Protein AF-A0A8T5GWP5-F1 (afdb_monomer_lite)

Radius of gyration: 22.3 Å; chains: 1; bounding box: 71×40×59 Å

Foldseek 3Di:
DLVVVVVVVVVVLCVVLVVPDPVVSLVSLLVCLVVLLVSLLVQLVVCLQLVNLPSNLVSLVSSLVSCVSNVVLVSNLVSLQSNLLSCVLVLVLVSSLVSLVVSLVSCVVVVHDRLLSLQSNLQSCVSVVVNVSSLVSLLVSLVVCVVALPVQLVSLQLNLLSCLQSLLLLVSLLSLLSSLLSCLVVVPVVSNVVSLLSNLLSLLSDAPVSVVPDPCVNVSNCSSDDHDPVSVVVSVVSVVVSVVQSVVLLAADPDWFPDWDWPCVVPNPPFWWFFRAWDADPQRKIWTWTQGSNNGIETETGNDDDDSGTGGWTKDLAGWIKGWDADDPVCCNGRSHRIYIYTPDPVRMDTHHPCVSVPPPD

Sequence (362 aa):
MTMLAFSESLEAVGLGLAPLGEKDAELANTAIAGYTQRTETALGLMAKMAGDKGAARLHLSRALQAATLIDDEHAEMQGMHQLGLLATSSDDWARAARLFETADRQALSVGAERLRYLVMSGITRHLNHDFAEAKEHILAAHEYVARDKGLACLSLKAIGTALLSIDQPGLALEILDEAMECAHESENEGETEALAELLLMAHAAMTKIDALHHEGLRDLLDGLNNIESDAEQAFSEEIEAIGERANLHNAPLEDTWNDWQPSERLIPDGEALRVVRSEVDEHGHTLIVVHHVEMGALGLWLPEGRLPVSPGHVLSLGNTRVKVAKPTVELQDAHSIRGLVAVEDSSALDFIVATEDMTGED

pLDDT: mean 89.35, std 10.53, range [28.53, 98.75]

Structure (mmCIF, N/CA/C/O backbone):
data_AF-A0A8T5GWP5-F1
#
_entry.id   AF-A0A8T5GWP5-F1
#
loop_
_atom_site.group_PDB
_atom_site.id
_atom_site.type_symbol
_atom_site.label_atom_id
_atom_site.label_alt_id
_atom_site.label_comp_id
_atom_site.label_asym_id
_atom_site.label_entity_id
_atom_site.label_seq_id
_atom_site.pdbx_PDB_ins_code
_atom_site.Cartn_x
_atom_site.Cartn_y
_atom_site.Cartn_z
_atom_site.occupancy
_atom_site.B_iso_or_equiv
_atom_site.auth_seq_id
_atom_site.auth_comp_id
_atom_site.auth_asym_id
_atom_site.auth_atom_id
_atom_site.pdbx_PDB_model_num
ATOM 1 N N . MET A 1 1 ? -22.034 -9.373 -10.204 1.00 50.72 1 MET A N 1
ATOM 2 C CA . MET A 1 1 ? -23.279 -10.041 -9.749 1.00 50.72 1 MET A CA 1
ATOM 3 C C . MET A 1 1 ? -23.490 -9.887 -8.237 1.00 50.72 1 MET A C 1
ATOM 5 O O . MET A 1 1 ? -24.621 -9.699 -7.821 1.00 50.72 1 MET A O 1
ATOM 9 N N . THR A 1 2 ? -22.427 -9.878 -7.425 1.00 65.56 2 THR A N 1
ATOM 10 C CA . THR A 1 2 ? -22.471 -9.738 -5.953 1.00 65.56 2 THR A CA 1
ATOM 11 C C . THR A 1 2 ? -22.935 -8.365 -5.439 1.00 65.56 2 THR A C 1
ATOM 13 O O . THR A 1 2 ? -23.774 -8.324 -4.546 1.00 65.56 2 THR A O 1
ATOM 16 N N . MET A 1 3 ? -22.479 -7.245 -6.024 1.00 74.19 3 MET A N 1
ATOM 17 C CA . MET A 1 3 ? -22.896 -5.892 -5.588 1.00 74.19 3 MET A CA 1
ATOM 18 C C . MET A 1 3 ? -24.402 -5.626 -5.726 1.00 74.19 3 MET A C 1
ATOM 20 O O . MET A 1 3 ? -25.012 -5.060 -4.822 1.00 74.19 3 MET A O 1
ATOM 24 N N . LEU A 1 4 ? -25.006 -6.041 -6.846 1.00 82.94 4 LEU A N 1
ATOM 25 C CA . LEU A 1 4 ? -26.429 -5.810 -7.114 1.00 82.94 4 LEU A CA 1
ATOM 26 C C . LEU A 1 4 ? -27.303 -6.556 -6.096 1.00 82.94 4 LEU A C 1
ATOM 28 O O . LEU A 1 4 ? -28.168 -5.952 -5.475 1.00 82.94 4 LEU A O 1
ATOM 32 N N . ALA A 1 5 ? -27.007 -7.838 -5.865 1.00 86.31 5 ALA A N 1
ATOM 33 C CA . ALA A 1 5 ? -27.750 -8.668 -4.921 1.00 86.31 5 ALA A CA 1
ATOM 34 C C . ALA A 1 5 ? -27.668 -8.132 -3.481 1.00 86.31 5 ALA A C 1
ATOM 36 O O . ALA A 1 5 ? -28.654 -8.170 -2.744 1.00 86.31 5 ALA A O 1
ATOM 37 N N . PHE A 1 6 ? -26.507 -7.608 -3.075 1.00 88.75 6 PHE A N 1
ATOM 38 C CA . PHE A 1 6 ? -26.356 -6.988 -1.760 1.00 88.75 6 PHE A CA 1
ATOM 39 C C . PHE A 1 6 ? -27.167 -5.692 -1.646 1.00 88.75 6 PHE A C 1
ATOM 41 O O . PHE A 1 6 ? -27.894 -5.513 -0.670 1.00 88.75 6 PHE A O 1
ATOM 48 N N . SER A 1 7 ? -27.122 -4.831 -2.668 1.00 88.44 7 SER A N 1
ATOM 49 C CA . SER A 1 7 ? -27.929 -3.606 -2.706 1.00 88.44 7 SER A CA 1
ATOM 50 C C . SER A 1 7 ? -29.432 -3.901 -2.661 1.00 88.44 7 SER A C 1
ATOM 52 O O . SER A 1 7 ? -30.146 -3.270 -1.888 1.00 88.44 7 SER A O 1
ATOM 54 N N . GLU A 1 8 ? -29.911 -4.875 -3.439 1.00 92.56 8 GLU A N 1
ATOM 55 C CA . GLU A 1 8 ? -31.313 -5.321 -3.428 1.00 92.56 8 GLU A CA 1
ATOM 56 C C . GLU A 1 8 ? -31.715 -5.895 -2.061 1.00 92.56 8 GLU A C 1
ATOM 58 O O . GLU A 1 8 ? -32.830 -5.674 -1.588 1.00 92.56 8 GLU A O 1
ATOM 63 N N . SER A 1 9 ? -30.797 -6.595 -1.388 1.00 91.38 9 SER A N 1
ATOM 64 C CA . SER A 1 9 ? -31.031 -7.124 -0.041 1.00 91.38 9 SER A CA 1
ATOM 65 C C . SER A 1 9 ? -31.172 -6.001 0.988 1.00 91.38 9 SER A C 1
ATOM 67 O O . SER A 1 9 ? -32.109 -6.021 1.784 1.00 91.38 9 SER A O 1
ATOM 69 N N . LEU A 1 10 ? -30.284 -5.000 0.958 1.00 91.12 10 LEU A N 1
ATOM 70 C CA . LEU A 1 10 ? -30.377 -3.827 1.833 1.00 91.12 10 LEU A CA 1
ATOM 71 C C . LEU A 1 10 ? -31.641 -3.003 1.553 1.00 91.12 10 LEU A C 1
ATOM 73 O O . LEU A 1 10 ? -32.281 -2.532 2.491 1.00 91.12 10 LEU A O 1
ATOM 77 N N . GLU A 1 11 ? -32.037 -2.867 0.286 1.00 94.12 11 GLU A N 1
ATOM 78 C CA . GLU A 1 11 ? -33.292 -2.216 -0.100 1.00 94.12 11 GLU A CA 1
ATOM 79 C C . GLU A 1 11 ? -34.504 -2.965 0.470 1.00 94.12 11 GLU A C 1
ATOM 81 O O . GLU A 1 11 ? -35.369 -2.355 1.101 1.00 94.12 11 GLU A O 1
ATOM 86 N N . ALA A 1 12 ? -34.550 -4.290 0.317 1.00 93.75 1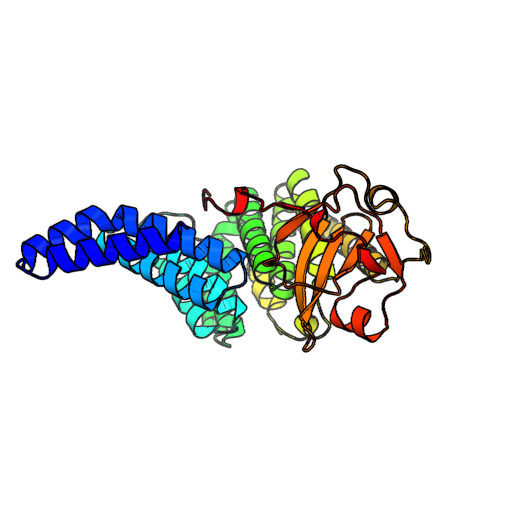2 ALA A N 1
ATOM 87 C CA . ALA A 1 12 ? -35.628 -5.120 0.845 1.00 93.75 12 ALA A CA 1
ATOM 88 C C . ALA A 1 12 ? -35.716 -5.056 2.377 1.00 93.75 12 ALA A C 1
ATOM 90 O O . ALA A 1 12 ? -36.815 -4.948 2.928 1.00 93.75 12 ALA A O 1
ATOM 91 N N . VAL A 1 13 ? -34.568 -5.070 3.065 1.00 91.50 13 VAL A N 1
ATOM 92 C CA . VAL A 1 13 ? -34.498 -4.830 4.512 1.00 91.50 13 VAL A CA 1
ATOM 93 C C . VAL A 1 13 ? -35.069 -3.452 4.836 1.00 91.50 13 VAL A C 1
ATOM 95 O O . VAL A 1 13 ? -35.984 -3.359 5.648 1.00 91.50 13 VAL A O 1
ATOM 98 N N . GLY A 1 14 ? -34.605 -2.393 4.171 1.00 92.31 14 GLY A N 1
ATOM 99 C CA . GLY A 1 14 ? -35.083 -1.029 4.398 1.00 92.31 14 GLY A CA 1
ATOM 100 C C . GLY A 1 14 ? -36.598 -0.890 4.222 1.00 92.31 14 GLY A C 1
ATOM 101 O O . GLY A 1 14 ? -37.266 -0.317 5.081 1.00 92.31 14 GLY A O 1
ATOM 102 N N . LEU A 1 15 ? -37.163 -1.480 3.164 1.00 95.62 15 LEU A N 1
ATOM 103 C CA . LEU A 1 15 ? -38.610 -1.520 2.924 1.00 95.62 15 LEU A CA 1
ATOM 104 C C . LEU A 1 15 ? -39.367 -2.273 4.027 1.00 95.62 15 LEU A C 1
ATOM 106 O O . LEU A 1 15 ? -40.456 -1.852 4.421 1.00 95.62 15 LEU A O 1
ATOM 110 N N . GLY A 1 16 ? -38.798 -3.369 4.534 1.00 94.25 16 GLY A N 1
ATOM 111 C CA . GLY A 1 16 ? -39.373 -4.155 5.625 1.00 94.25 16 GLY A CA 1
ATOM 112 C C . GLY A 1 16 ? -39.299 -3.465 6.990 1.00 94.25 16 GLY A C 1
ATOM 113 O O . GLY A 1 16 ? -40.210 -3.633 7.800 1.00 94.25 16 GLY A O 1
ATOM 114 N N . LEU A 1 17 ? -38.249 -2.674 7.237 1.00 93.69 17 LEU A N 1
ATOM 115 C CA . LEU A 1 17 ? -38.039 -1.948 8.494 1.00 93.69 17 LEU A CA 1
ATOM 116 C C . LEU A 1 17 ? -38.755 -0.594 8.538 1.00 93.69 17 LEU A C 1
ATOM 118 O O . LEU A 1 17 ? -39.155 -0.167 9.616 1.00 93.69 17 LEU A O 1
ATOM 122 N N . ALA A 1 18 ? -38.968 0.064 7.394 1.00 95.38 18 ALA A N 1
ATOM 123 C CA . ALA A 1 18 ? -39.619 1.374 7.304 1.00 95.38 18 ALA A CA 1
ATOM 124 C C . ALA A 1 18 ? -40.960 1.520 8.067 1.00 95.38 18 ALA A C 1
ATOM 126 O O . ALA A 1 18 ? -41.193 2.597 8.619 1.00 95.38 18 ALA A O 1
ATOM 127 N N . PRO A 1 19 ? -41.860 0.512 8.122 1.00 96.12 19 PRO A N 1
ATOM 128 C CA . PRO A 1 19 ? -43.101 0.614 8.894 1.00 96.12 19 PRO A CA 1
ATOM 129 C C . PRO A 1 19 ? -42.952 0.273 10.387 1.00 96.12 19 PRO A C 1
ATOM 131 O O . PRO A 1 19 ? -43.929 0.408 11.127 1.00 96.12 19 PRO A O 1
ATOM 134 N N . LEU A 1 20 ? -41.791 -0.217 10.834 1.00 93.44 20 LEU A N 1
ATOM 135 C CA . LEU A 1 20 ? -41.561 -0.615 12.223 1.00 93.44 20 LEU A CA 1
ATOM 136 C C . LEU A 1 20 ? -41.270 0.597 13.122 1.00 93.44 20 LEU A C 1
ATOM 138 O O . LEU A 1 20 ? -40.912 1.679 12.659 1.00 93.44 20 LEU A O 1
ATOM 142 N N . GLY A 1 21 ? -41.425 0.411 14.434 1.00 95.50 21 GLY A N 1
ATOM 143 C CA . GLY A 1 21 ? -40.986 1.399 15.419 1.00 95.50 21 GLY A CA 1
ATOM 144 C C . GLY A 1 21 ? -39.463 1.404 15.584 1.00 95.50 21 GLY A C 1
ATOM 145 O O . GLY A 1 21 ? -38.804 0.406 15.299 1.00 95.50 21 GLY A O 1
ATOM 146 N N . GLU A 1 22 ? -38.920 2.507 16.108 1.00 93.62 22 GLU A N 1
ATOM 147 C CA . GLU A 1 22 ? -37.477 2.728 16.329 1.00 93.62 22 GLU A CA 1
ATOM 148 C C . GLU A 1 22 ? -36.774 1.520 16.958 1.00 93.62 22 GLU A C 1
ATOM 150 O O . GLU A 1 22 ? -35.818 1.006 16.392 1.00 93.62 22 GLU A O 1
ATOM 155 N N . LYS A 1 23 ? -37.314 1.002 18.066 1.00 95.44 23 LYS A N 1
ATOM 156 C CA . LYS A 1 23 ? -36.736 -0.134 18.794 1.00 95.44 23 LYS A CA 1
ATOM 157 C C . LYS A 1 23 ? -36.606 -1.404 17.944 1.00 95.44 23 LYS A C 1
ATOM 159 O O . LYS A 1 23 ? -35.607 -2.112 18.043 1.00 95.44 23 LYS A O 1
ATOM 164 N N . ASP A 1 24 ? -37.624 -1.720 17.147 1.00 93.38 24 ASP A N 1
ATOM 165 C CA . ASP A 1 24 ? -37.627 -2.938 16.329 1.00 93.38 24 ASP A CA 1
ATOM 166 C C . ASP A 1 24 ? -36.698 -2.774 15.115 1.00 93.38 24 ASP A C 1
ATOM 168 O O . ASP A 1 24 ? -35.999 -3.715 14.737 1.00 93.38 24 ASP A O 1
ATOM 172 N N . ALA A 1 25 ? -36.643 -1.567 14.540 1.00 91.50 25 ALA A N 1
ATOM 173 C CA . ALA A 1 25 ? -35.721 -1.228 13.461 1.00 91.50 25 ALA A CA 1
ATOM 174 C C . ALA A 1 25 ? -34.256 -1.228 13.928 1.00 91.50 25 ALA A C 1
ATOM 176 O O . ALA A 1 25 ? -33.390 -1.732 13.216 1.00 91.50 25 ALA A O 1
ATOM 177 N N . GLU A 1 26 ? -33.972 -0.705 15.122 1.00 90.38 26 GLU A N 1
ATOM 178 C CA . GLU A 1 26 ? -32.645 -0.733 15.742 1.00 90.38 26 GLU A CA 1
ATOM 179 C C . GLU A 1 26 ? -32.185 -2.176 15.964 1.00 90.38 26 GLU A C 1
ATOM 181 O O . GLU A 1 26 ? -31.138 -2.564 15.454 1.00 90.38 26 GLU A O 1
ATOM 186 N N . LEU A 1 27 ? -33.014 -3.008 16.610 1.00 90.62 27 LEU A N 1
ATOM 187 C CA . LEU A 1 27 ? -32.695 -4.417 16.850 1.00 90.62 27 LEU A CA 1
ATOM 188 C C . LEU A 1 27 ? -32.394 -5.170 15.546 1.00 90.62 27 LEU A C 1
ATOM 190 O O . LEU A 1 27 ? -31.449 -5.958 15.486 1.00 90.62 27 LEU A O 1
ATOM 194 N N . ALA A 1 28 ? -33.188 -4.932 14.501 1.00 90.31 28 ALA A N 1
ATOM 195 C CA . ALA A 1 28 ? -32.972 -5.552 13.202 1.00 90.31 28 ALA A CA 1
ATOM 196 C C . ALA A 1 28 ? -31.672 -5.073 12.538 1.00 90.31 28 ALA A C 1
ATOM 198 O O . ALA A 1 28 ? -30.915 -5.904 12.037 1.00 90.31 28 ALA A O 1
ATOM 199 N N . ASN A 1 29 ? -31.387 -3.766 12.567 1.00 89.75 29 ASN A N 1
ATOM 200 C CA . ASN A 1 29 ? -30.149 -3.205 12.023 1.00 89.75 29 ASN A CA 1
ATOM 201 C C . ASN A 1 29 ? -28.913 -3.739 12.758 1.00 89.75 29 ASN A C 1
ATOM 203 O O . ASN A 1 29 ? -27.965 -4.167 12.104 1.00 89.75 29 ASN A O 1
ATOM 207 N N . THR A 1 30 ? -28.936 -3.812 14.090 1.00 89.38 30 THR A N 1
ATOM 208 C CA . THR A 1 30 ? -27.847 -4.418 14.873 1.00 89.38 30 THR A CA 1
ATOM 209 C C . THR A 1 30 ? -27.665 -5.897 14.523 1.00 89.38 30 THR A C 1
ATOM 211 O O . THR A 1 30 ? -26.539 -6.355 14.342 1.00 89.38 30 THR A O 1
ATOM 214 N N . ALA A 1 31 ? -28.757 -6.651 14.344 1.00 91.12 31 ALA A N 1
ATOM 215 C CA . ALA A 1 31 ? -28.687 -8.073 13.998 1.00 91.12 31 ALA A CA 1
ATOM 216 C C . ALA A 1 31 ? -28.038 -8.343 12.625 1.00 91.12 31 ALA A C 1
ATOM 218 O O . ALA A 1 31 ? -27.412 -9.389 12.439 1.00 91.12 31 ALA A O 1
ATOM 219 N N . ILE A 1 32 ? -28.168 -7.421 11.664 1.00 92.50 32 ILE A N 1
ATOM 220 C CA . ILE A 1 32 ? -27.575 -7.556 10.321 1.00 92.50 32 ILE A CA 1
ATOM 221 C C . ILE A 1 32 ? -26.242 -6.816 10.157 1.00 92.50 32 ILE A C 1
ATOM 223 O O . ILE A 1 32 ? -25.546 -7.037 9.161 1.00 92.50 32 ILE A O 1
ATOM 227 N N . ALA A 1 33 ? -25.875 -5.942 11.096 1.00 93.38 33 ALA A N 1
ATOM 228 C CA . ALA A 1 33 ? -24.722 -5.058 10.967 1.00 93.38 33 ALA A CA 1
ATOM 229 C C . ALA A 1 33 ? -23.406 -5.828 10.798 1.00 93.38 33 ALA A C 1
ATOM 231 O O . ALA A 1 33 ? -22.629 -5.471 9.924 1.00 93.38 33 ALA A O 1
ATOM 232 N N . GLY A 1 34 ? -23.197 -6.956 11.487 1.00 93.12 34 GLY A N 1
ATOM 233 C CA . GLY A 1 34 ? -21.993 -7.779 11.282 1.00 93.12 34 GLY A CA 1
ATOM 234 C C . GLY A 1 34 ? -21.875 -8.391 9.876 1.00 93.12 34 GLY A C 1
ATOM 235 O O . GLY A 1 34 ? -20.782 -8.504 9.327 1.00 93.12 34 GLY A O 1
ATOM 236 N N . TYR A 1 35 ? -22.993 -8.758 9.240 1.00 92.75 35 TYR A N 1
ATOM 237 C CA . TYR A 1 35 ? -22.974 -9.225 7.845 1.00 92.75 35 TYR A CA 1
ATOM 238 C C . TYR A 1 35 ? -22.752 -8.073 6.869 1.00 92.75 35 TYR A C 1
ATOM 240 O O . TYR A 1 35 ? -22.021 -8.223 5.888 1.00 92.75 35 TYR A O 1
ATOM 248 N N . THR A 1 36 ? -23.372 -6.929 7.159 1.00 93.31 36 THR A N 1
ATOM 249 C CA . THR A 1 36 ? -23.208 -5.691 6.394 1.00 93.31 36 THR A CA 1
ATOM 250 C C . THR A 1 36 ? -21.752 -5.246 6.436 1.00 93.31 36 THR A C 1
ATOM 252 O O . THR A 1 36 ? -21.168 -5.041 5.381 1.00 93.31 36 THR A O 1
ATOM 255 N N . GLN A 1 37 ? -21.140 -5.212 7.622 1.00 95.25 37 GLN A N 1
ATOM 256 C CA . GLN A 1 37 ? -19.739 -4.867 7.844 1.00 95.25 37 GLN A CA 1
ATOM 257 C C . GLN A 1 37 ? -18.817 -5.732 6.984 1.00 95.25 37 GLN A C 1
ATOM 259 O O . GLN A 1 37 ? -18.094 -5.191 6.156 1.00 95.25 37 GLN A O 1
ATOM 264 N N . ARG A 1 38 ? -18.885 -7.065 7.095 1.00 93.94 38 ARG A N 1
ATOM 265 C CA . ARG A 1 38 ? -18.008 -7.959 6.317 1.00 93.94 38 ARG A CA 1
ATOM 266 C C . ARG A 1 38 ? -18.208 -7.820 4.811 1.00 93.94 38 ARG A C 1
ATOM 268 O O . ARG A 1 38 ? -17.242 -7.856 4.053 1.00 93.94 38 ARG A O 1
ATOM 275 N N . THR A 1 39 ? -19.458 -7.662 4.377 1.00 93.88 39 THR A N 1
ATOM 276 C CA . THR A 1 39 ? -19.776 -7.532 2.950 1.00 93.88 39 THR A CA 1
ATOM 277 C C . THR A 1 39 ? -19.276 -6.202 2.395 1.00 93.88 39 THR A C 1
ATOM 279 O O . THR A 1 39 ? -18.630 -6.184 1.353 1.00 93.88 39 THR A O 1
ATOM 282 N N . GLU A 1 40 ? -19.512 -5.102 3.108 1.00 95.38 40 GLU A N 1
ATOM 283 C CA . GLU A 1 40 ? -19.015 -3.771 2.753 1.00 95.38 40 GLU A CA 1
ATOM 284 C C . GLU A 1 40 ? -17.476 -3.725 2.782 1.00 95.38 40 GLU A C 1
ATOM 286 O O . GLU A 1 40 ? -16.874 -3.178 1.863 1.00 95.38 40 GLU A O 1
ATOM 291 N N . THR A 1 41 ? -16.811 -4.380 3.743 1.00 94.50 41 THR A N 1
ATOM 292 C CA . THR A 1 41 ? -15.342 -4.517 3.752 1.00 94.50 41 THR A CA 1
ATOM 293 C C . THR A 1 41 ? -14.849 -5.226 2.493 1.00 94.50 41 THR A C 1
ATOM 295 O O . THR A 1 41 ? -13.994 -4.695 1.788 1.00 94.50 41 THR A O 1
ATOM 298 N N . ALA A 1 42 ? -15.422 -6.385 2.153 1.00 92.38 42 ALA A N 1
ATOM 299 C CA . ALA A 1 42 ? -15.025 -7.137 0.965 1.00 92.38 42 ALA A CA 1
ATOM 300 C C . ALA A 1 42 ? -15.247 -6.335 -0.329 1.00 92.38 42 ALA A C 1
ATOM 302 O O . ALA A 1 42 ? -14.373 -6.298 -1.194 1.00 92.38 42 ALA A O 1
ATOM 303 N N . LEU A 1 43 ? -16.394 -5.658 -0.460 1.00 92.75 43 LEU A N 1
ATOM 304 C CA . LEU A 1 43 ? -16.678 -4.770 -1.593 1.00 92.75 43 LEU A CA 1
ATOM 305 C C . LEU A 1 43 ? -15.682 -3.608 -1.668 1.00 92.75 43 LEU A C 1
ATOM 307 O O . LEU A 1 43 ? -15.222 -3.267 -2.755 1.00 92.75 43 LEU A O 1
ATOM 311 N N . GLY A 1 44 ? -15.322 -3.031 -0.522 1.00 92.94 44 GLY A N 1
ATOM 312 C CA . GLY A 1 44 ? -14.345 -1.956 -0.422 1.00 92.94 44 GLY A CA 1
ATOM 313 C C . GLY A 1 44 ? -12.942 -2.376 -0.849 1.00 92.94 44 GLY A C 1
ATOM 314 O O . GLY A 1 44 ? -12.314 -1.668 -1.635 1.00 92.94 44 GLY A O 1
ATOM 315 N N . LEU A 1 45 ? -12.478 -3.543 -0.397 1.00 90.06 45 LEU A N 1
ATOM 316 C CA . LEU A 1 45 ? -11.187 -4.106 -0.797 1.00 90.06 45 LEU A CA 1
ATOM 317 C C . LEU A 1 45 ? -11.168 -4.450 -2.291 1.00 90.06 45 LEU A C 1
ATOM 319 O O . LEU A 1 45 ? -10.256 -4.032 -2.997 1.00 90.06 45 LEU A O 1
ATOM 323 N N . MET A 1 46 ? -12.217 -5.095 -2.814 1.00 87.44 46 MET A N 1
ATOM 324 C CA . MET A 1 46 ? -12.327 -5.372 -4.254 1.00 87.44 46 MET A CA 1
ATOM 325 C C . MET A 1 46 ? -12.333 -4.090 -5.094 1.00 87.44 46 MET A C 1
ATOM 327 O O . MET A 1 46 ? -11.696 -4.035 -6.142 1.00 87.44 46 MET A O 1
ATOM 331 N N . ALA A 1 47 ? -13.026 -3.043 -4.641 1.00 88.62 47 ALA A N 1
ATOM 332 C CA . ALA A 1 47 ? -13.014 -1.750 -5.317 1.00 88.62 47 ALA A CA 1
ATOM 333 C C . ALA A 1 47 ? -11.625 -1.094 -5.276 1.00 88.62 47 ALA A C 1
ATOM 335 O O . ALA A 1 47 ? -11.183 -0.561 -6.293 1.00 88.62 47 ALA A O 1
ATOM 336 N N . LYS A 1 48 ? -10.912 -1.184 -4.142 1.00 87.19 48 LYS A N 1
ATOM 337 C CA . LYS A 1 48 ? -9.522 -0.716 -4.004 1.00 87.19 48 LYS A CA 1
ATOM 338 C C . LYS A 1 48 ? -8.619 -1.432 -5.012 1.00 87.19 48 LYS A C 1
ATOM 340 O O . LYS A 1 48 ? -7.890 -0.771 -5.739 1.00 87.19 48 LYS A O 1
ATOM 345 N N . MET A 1 49 ? -8.741 -2.754 -5.122 1.00 81.69 49 MET A N 1
ATOM 346 C CA . MET A 1 49 ? -7.978 -3.583 -6.065 1.00 81.69 49 MET A CA 1
ATOM 347 C C . MET A 1 49 ? -8.335 -3.335 -7.533 1.00 81.69 49 MET A C 1
ATOM 349 O O . MET A 1 49 ? -7.494 -3.505 -8.409 1.00 81.69 49 MET A O 1
ATOM 353 N N . ALA A 1 50 ? -9.560 -2.906 -7.822 1.00 82.25 50 ALA A N 1
ATOM 354 C CA . ALA A 1 50 ? -9.963 -2.486 -9.161 1.00 82.25 50 ALA A CA 1
ATOM 355 C C . ALA A 1 50 ? -9.529 -1.043 -9.497 1.00 82.25 50 ALA A C 1
ATOM 357 O O . ALA A 1 50 ? -9.852 -0.540 -10.575 1.00 82.25 50 ALA A O 1
ATOM 358 N N . GLY A 1 51 ? -8.854 -0.353 -8.570 1.00 79.94 51 GLY A N 1
ATOM 359 C CA . GLY A 1 51 ? -8.443 1.042 -8.711 1.00 79.94 51 GLY A CA 1
ATOM 360 C C . GLY A 1 51 ? -9.587 2.051 -8.545 1.00 79.94 51 GLY A C 1
ATOM 361 O O . GLY A 1 51 ? -9.395 3.248 -8.767 1.00 79.94 51 GLY A O 1
ATOM 362 N N . ASP A 1 52 ? -10.786 1.617 -8.138 1.00 87.31 52 ASP A N 1
ATOM 363 C CA . ASP A 1 52 ? -11.923 2.504 -7.875 1.00 87.31 52 ASP A CA 1
ATOM 364 C C . ASP A 1 52 ? -11.858 3.048 -6.442 1.00 87.31 52 ASP A C 1
ATOM 366 O O . ASP A 1 52 ? -12.569 2.613 -5.531 1.00 87.31 52 ASP A O 1
ATOM 370 N N . LYS A 1 53 ? -10.993 4.051 -6.245 1.00 88.00 53 LYS A N 1
ATOM 371 C CA . LYS A 1 53 ? -10.812 4.745 -4.956 1.00 88.00 53 LYS A CA 1
ATOM 372 C C . LYS A 1 53 ? -12.132 5.312 -4.406 1.00 88.00 53 LYS A C 1
ATOM 374 O O . LYS A 1 53 ? -12.322 5.387 -3.189 1.00 88.00 53 LYS A O 1
ATOM 379 N N . GLY A 1 54 ? -13.052 5.723 -5.285 1.00 91.31 54 GLY A N 1
ATOM 380 C CA . GLY A 1 54 ? -14.344 6.298 -4.910 1.00 91.31 54 GLY A CA 1
ATOM 381 C C . GLY A 1 54 ? -15.280 5.261 -4.298 1.00 91.31 54 GLY A C 1
ATOM 382 O O . GLY A 1 54 ? -15.792 5.474 -3.193 1.00 91.31 54 GLY A O 1
ATOM 383 N N . ALA A 1 55 ? -15.460 4.133 -4.987 1.00 92.69 55 ALA A N 1
ATOM 384 C CA . ALA A 1 55 ? -16.239 3.006 -4.487 1.00 92.69 55 ALA A CA 1
ATOM 385 C C . ALA A 1 55 ? -15.582 2.369 -3.254 1.00 92.69 55 ALA A C 1
ATOM 387 O O . ALA A 1 55 ? -16.277 2.102 -2.274 1.00 92.69 55 ALA A O 1
ATOM 388 N N . ALA A 1 56 ? -14.252 2.224 -3.241 1.00 93.25 56 ALA A N 1
ATOM 389 C CA . ALA A 1 56 ? -13.511 1.699 -2.095 1.00 93.25 56 ALA A CA 1
ATOM 390 C C . ALA A 1 56 ? -13.793 2.510 -0.827 1.00 93.25 56 ALA A C 1
ATOM 392 O O . ALA A 1 56 ? -14.209 1.968 0.196 1.00 93.25 56 ALA A O 1
ATOM 393 N N . ARG A 1 57 ? -13.667 3.840 -0.919 1.00 95.75 57 ARG A N 1
ATOM 394 C CA . ARG A 1 57 ? -13.966 4.749 0.190 1.00 95.75 57 ARG A CA 1
ATOM 395 C C . ARG A 1 57 ? -15.423 4.653 0.641 1.00 95.75 57 ARG A C 1
ATOM 397 O O . ARG A 1 57 ? -15.675 4.703 1.844 1.00 95.75 57 ARG A O 1
ATOM 404 N N . LEU A 1 58 ? -16.374 4.569 -0.292 1.00 96.06 58 LEU A N 1
ATOM 405 C CA . LEU A 1 58 ? -17.800 4.458 0.027 1.00 96.06 58 LEU A CA 1
ATOM 406 C C . LEU A 1 58 ? -18.080 3.196 0.850 1.00 96.06 58 LEU A C 1
ATOM 408 O O . LEU A 1 58 ? -18.657 3.293 1.933 1.00 96.06 58 LEU A O 1
ATOM 412 N N . HIS A 1 59 ? -17.651 2.044 0.341 1.00 96.56 59 HIS A N 1
ATOM 413 C CA . HIS A 1 59 ? -17.880 0.748 0.965 1.00 96.56 59 HIS A CA 1
ATOM 414 C C . HIS A 1 59 ? -17.161 0.638 2.319 1.00 96.56 59 HIS A C 1
ATOM 416 O O . HIS A 1 59 ? -17.794 0.330 3.324 1.00 96.56 59 HIS A O 1
ATOM 422 N N . LEU A 1 60 ? -15.886 1.033 2.409 1.00 97.12 60 LEU A N 1
ATOM 423 C CA . LEU A 1 60 ? -15.145 1.007 3.679 1.00 97.12 60 LEU A CA 1
ATOM 424 C C . LEU A 1 60 ? -15.723 1.965 4.736 1.00 97.12 60 LEU A C 1
ATOM 426 O O . LEU A 1 60 ? -15.713 1.644 5.920 1.00 97.12 60 LEU A O 1
ATOM 430 N N . SER A 1 61 ? -16.286 3.112 4.335 1.00 97.94 61 SER A N 1
ATOM 431 C CA . SER A 1 61 ? -16.966 4.017 5.280 1.00 97.94 61 SER A CA 1
ATOM 432 C C . SER A 1 61 ? -18.241 3.390 5.853 1.00 97.94 61 SER A C 1
ATOM 434 O O . SER A 1 61 ? -18.536 3.560 7.034 1.00 97.94 61 SER A O 1
ATOM 436 N N . ARG A 1 62 ? -18.994 2.645 5.032 1.00 96.19 62 ARG A N 1
ATOM 437 C CA . ARG A 1 62 ? -20.176 1.897 5.487 1.00 96.19 62 ARG A CA 1
ATOM 438 C C . ARG A 1 62 ? -19.793 0.710 6.361 1.00 96.19 62 ARG A C 1
ATOM 440 O O . ARG A 1 62 ? -20.476 0.449 7.344 1.00 96.19 62 ARG A O 1
ATOM 447 N N . ALA A 1 63 ? -18.694 0.032 6.036 1.00 97.12 63 ALA A N 1
ATOM 448 C CA . ALA A 1 63 ? -18.150 -1.037 6.861 1.00 97.12 63 ALA A CA 1
ATOM 449 C C . ALA A 1 63 ? -17.754 -0.526 8.253 1.00 97.12 63 ALA A C 1
ATOM 451 O O . ALA A 1 63 ? -18.167 -1.118 9.245 1.00 97.12 63 ALA A O 1
ATOM 452 N N . LEU A 1 64 ? -17.039 0.605 8.326 1.00 97.50 64 LEU A N 1
ATOM 453 C CA . LEU A 1 64 ? -16.685 1.255 9.590 1.00 97.50 64 LEU A CA 1
ATOM 454 C C . LEU A 1 64 ? -17.936 1.634 10.392 1.00 97.50 64 LEU A C 1
ATOM 456 O O . LEU A 1 64 ? -18.036 1.295 11.563 1.00 97.50 64 LEU A O 1
ATOM 460 N N . GLN A 1 65 ? -18.933 2.255 9.752 1.00 96.19 65 GLN A N 1
ATOM 461 C CA . GLN A 1 65 ? -20.200 2.577 10.416 1.00 96.19 65 GLN A CA 1
ATOM 462 C C . GLN A 1 65 ? -20.892 1.324 10.976 1.00 96.19 65 GLN A C 1
ATOM 464 O O . GLN A 1 65 ? -21.418 1.352 12.087 1.00 96.19 65 GLN A O 1
ATOM 469 N N . ALA A 1 66 ? -20.921 0.233 10.208 1.00 95.44 66 ALA A N 1
ATOM 470 C CA . ALA A 1 66 ? -21.535 -1.016 10.634 1.00 95.44 66 ALA A CA 1
ATOM 471 C C . ALA A 1 66 ? -20.765 -1.679 11.787 1.00 95.44 66 ALA A C 1
ATOM 473 O O . ALA A 1 66 ? -21.411 -2.219 12.679 1.00 95.44 66 ALA A O 1
ATOM 474 N N . ALA A 1 67 ? -19.429 -1.594 11.800 1.00 96.19 67 ALA A N 1
ATOM 475 C CA . ALA A 1 67 ? -18.591 -2.043 12.913 1.00 96.19 67 ALA A CA 1
ATOM 476 C C . ALA A 1 67 ? -18.916 -1.275 14.207 1.00 96.19 67 ALA A C 1
ATOM 478 O O . ALA A 1 67 ? -19.143 -1.899 15.240 1.00 96.19 67 ALA A O 1
ATOM 479 N N . THR A 1 68 ? -19.088 0.049 14.125 1.00 94.19 68 THR A N 1
ATOM 480 C CA . THR A 1 68 ? -19.482 0.885 15.273 1.00 94.19 68 THR A CA 1
ATOM 481 C C . THR A 1 68 ? -20.859 0.554 15.828 1.00 94.19 68 THR A C 1
ATOM 483 O O . THR A 1 68 ? -21.081 0.636 17.032 1.00 94.19 68 THR A O 1
ATOM 486 N N . LEU A 1 69 ? -21.803 0.138 14.981 1.00 92.88 69 LEU A N 1
ATOM 487 C CA . LEU A 1 69 ? -23.130 -0.282 15.448 1.00 92.88 69 LEU A CA 1
ATOM 488 C C . LEU A 1 69 ? -23.101 -1.570 16.283 1.00 92.88 69 LEU A C 1
ATOM 490 O O . LEU A 1 69 ? -24.052 -1.821 17.025 1.00 92.88 69 LEU A O 1
ATOM 494 N N . ILE A 1 70 ? -22.062 -2.392 16.135 1.00 93.94 70 ILE A N 1
ATOM 495 C CA . ILE A 1 70 ? -21.902 -3.660 16.860 1.00 93.94 70 ILE A CA 1
ATOM 496 C C . ILE A 1 70 ? -20.732 -3.648 17.844 1.00 93.94 70 ILE A C 1
ATOM 498 O O . ILE A 1 70 ? -20.457 -4.696 18.423 1.00 93.94 70 ILE A O 1
ATOM 502 N N . ASP A 1 71 ? -20.089 -2.492 18.039 1.00 93.38 71 ASP A N 1
ATOM 503 C CA . ASP A 1 71 ? -18.949 -2.316 18.948 1.00 93.38 71 ASP A CA 1
ATOM 504 C C . ASP A 1 71 ? -17.786 -3.282 18.632 1.00 93.38 71 ASP A C 1
ATOM 506 O O . ASP A 1 71 ? -17.150 -3.847 19.519 1.00 93.38 71 ASP A O 1
ATOM 510 N N . ASP A 1 72 ? -17.539 -3.538 17.339 1.00 94.94 72 ASP A N 1
ATOM 511 C CA . ASP A 1 72 ? -16.435 -4.395 16.889 1.00 94.94 72 ASP A CA 1
ATOM 512 C C . ASP A 1 72 ? -15.161 -3.565 16.705 1.00 94.94 72 ASP A C 1
ATOM 514 O O . ASP A 1 72 ? -14.825 -3.122 15.605 1.00 94.94 72 ASP A O 1
ATOM 518 N N . GLU A 1 73 ? -14.448 -3.361 17.811 1.00 95.56 73 GLU A N 1
ATOM 519 C CA . GLU A 1 73 ? -13.268 -2.496 17.880 1.00 95.56 73 GLU A CA 1
ATOM 520 C C . GLU A 1 73 ? -12.149 -2.906 16.903 1.00 95.56 73 GLU A C 1
ATOM 522 O O . GLU A 1 73 ? -11.440 -2.058 16.358 1.00 95.56 73 GLU A O 1
ATOM 527 N N . HIS A 1 74 ? -12.000 -4.206 16.623 1.00 93.31 74 HIS A N 1
ATOM 528 C CA . HIS A 1 74 ? -10.991 -4.692 15.676 1.00 93.31 74 HIS A CA 1
ATOM 529 C C . HIS A 1 74 ? -11.387 -4.345 14.238 1.00 93.31 74 HIS A C 1
ATOM 531 O O . HIS A 1 74 ? -10.565 -3.838 13.468 1.00 93.31 74 HIS A O 1
ATOM 537 N N . ALA A 1 75 ? -12.658 -4.556 13.883 1.00 94.38 75 ALA A N 1
ATOM 538 C CA . ALA A 1 75 ? -13.185 -4.158 12.584 1.00 94.38 75 ALA A CA 1
ATOM 539 C C . ALA A 1 75 ? -13.151 -2.634 12.379 1.00 94.38 75 ALA A C 1
ATOM 541 O O . ALA A 1 75 ? -12.912 -2.175 11.259 1.00 94.38 75 ALA A O 1
ATOM 542 N N . GLU A 1 76 ? -13.351 -1.845 13.437 1.00 97.31 76 GLU A N 1
ATOM 543 C CA . GLU A 1 76 ? -13.221 -0.387 13.392 1.00 97.31 76 GLU A CA 1
ATOM 544 C C . GLU A 1 76 ? -11.787 0.054 13.094 1.00 97.31 76 GLU A C 1
ATOM 546 O O . GLU A 1 76 ? -11.570 0.830 12.158 1.00 97.31 76 GLU A O 1
ATOM 551 N N . MET A 1 77 ? -10.798 -0.475 13.824 1.00 96.75 77 MET A N 1
ATOM 552 C CA . MET A 1 77 ? -9.379 -0.182 13.585 1.00 96.75 77 MET A CA 1
ATOM 553 C C . MET A 1 77 ? -8.950 -0.548 12.162 1.00 96.75 77 MET A C 1
ATOM 555 O O . MET A 1 77 ? -8.317 0.262 11.481 1.00 96.75 77 MET A O 1
ATOM 559 N N . GLN A 1 78 ? -9.359 -1.719 11.667 1.00 93.94 78 GLN A N 1
ATOM 560 C CA . GLN A 1 78 ? -9.083 -2.138 10.290 1.00 93.94 78 GLN A CA 1
ATOM 561 C C . GLN A 1 78 ? -9.779 -1.235 9.258 1.00 93.94 78 GLN A C 1
ATOM 563 O O . GLN A 1 78 ? -9.171 -0.835 8.261 1.00 93.94 78 GLN A O 1
ATOM 568 N N . GLY A 1 79 ? -11.032 -0.842 9.505 1.00 95.75 79 GLY A N 1
ATOM 569 C CA . GLY A 1 79 ? -11.755 0.108 8.658 1.00 95.75 79 GLY A CA 1
ATOM 570 C C . GLY A 1 79 ? -11.065 1.474 8.594 1.00 95.75 79 GLY A C 1
ATOM 571 O O . GLY A 1 79 ? -10.879 2.030 7.508 1.00 95.75 79 GLY A O 1
ATOM 572 N N . MET A 1 80 ? -10.628 1.996 9.744 1.00 98.19 80 MET A N 1
ATOM 573 C CA . MET A 1 80 ? -9.863 3.241 9.834 1.00 98.19 80 MET A CA 1
ATOM 574 C C . MET A 1 80 ? -8.515 3.136 9.123 1.00 98.19 80 MET A C 1
ATOM 576 O O . MET A 1 80 ? -8.157 4.050 8.384 1.00 98.19 80 MET A O 1
ATOM 580 N N . HIS A 1 81 ? -7.809 2.013 9.265 1.00 96.38 81 HIS A N 1
ATOM 581 C CA . HIS A 1 81 ? -6.551 1.761 8.571 1.00 96.38 81 HIS A CA 1
ATOM 582 C C . HIS A 1 81 ? -6.704 1.817 7.046 1.00 96.38 81 HIS A C 1
ATOM 584 O O . HIS A 1 81 ? -5.992 2.568 6.378 1.00 96.38 81 HIS A O 1
ATOM 590 N N . GLN A 1 82 ? -7.664 1.075 6.484 1.00 95.69 82 GLN A N 1
ATOM 591 C CA . GLN A 1 82 ? -7.871 1.035 5.032 1.00 95.69 82 GLN A CA 1
ATOM 592 C C . GLN A 1 82 ? -8.328 2.391 4.479 1.00 95.69 82 GLN A C 1
ATOM 594 O O . GLN A 1 82 ? -7.881 2.820 3.413 1.00 95.69 82 GLN A O 1
ATOM 599 N N . LEU A 1 83 ? -9.188 3.108 5.211 1.00 97.94 83 LEU A N 1
ATOM 600 C CA . LEU A 1 83 ? -9.561 4.479 4.859 1.00 97.94 83 LEU A CA 1
ATOM 601 C C . LEU A 1 83 ? -8.371 5.444 4.959 1.00 97.94 83 LEU A C 1
ATOM 603 O O . LEU A 1 83 ? -8.295 6.379 4.160 1.00 97.94 83 LEU A O 1
ATOM 607 N N . GLY A 1 84 ? -7.467 5.224 5.916 1.00 98.00 84 GLY A N 1
ATOM 608 C CA . GLY A 1 84 ? -6.232 5.982 6.096 1.00 98.00 84 GLY A CA 1
ATOM 609 C C . GLY A 1 84 ? -5.317 5.827 4.889 1.00 98.00 84 GLY A C 1
ATOM 610 O O . GLY A 1 84 ? -4.956 6.826 4.281 1.00 98.00 84 GLY A O 1
ATOM 611 N N . LEU A 1 85 ? -5.064 4.588 4.453 1.00 95.62 85 LEU A N 1
ATOM 612 C CA . LEU A 1 85 ? -4.298 4.298 3.235 1.00 95.62 85 LEU A CA 1
ATOM 613 C C . LEU A 1 85 ? -4.916 4.943 1.985 1.00 95.62 85 LEU A C 1
ATOM 615 O O . LEU A 1 85 ? -4.208 5.511 1.158 1.00 95.62 85 LEU A O 1
ATOM 619 N N . LEU A 1 86 ? -6.246 4.913 1.840 1.00 94.88 86 LEU A N 1
ATOM 620 C CA . LEU A 1 86 ? -6.914 5.589 0.721 1.00 94.88 86 LEU A CA 1
ATOM 621 C C . LEU A 1 86 ? -6.724 7.111 0.757 1.00 94.88 86 LEU A C 1
ATOM 623 O O . LEU A 1 86 ? -6.546 7.722 -0.300 1.00 94.88 86 LEU A O 1
ATOM 627 N N . ALA A 1 87 ? -6.770 7.715 1.947 1.00 96.44 87 ALA A N 1
ATOM 628 C CA . ALA A 1 87 ? -6.511 9.138 2.132 1.00 96.44 87 ALA A CA 1
ATOM 629 C C . ALA A 1 87 ? -5.046 9.487 1.823 1.00 96.44 87 ALA A C 1
ATOM 631 O O . ALA A 1 87 ? -4.821 10.441 1.084 1.00 96.44 87 ALA A O 1
ATOM 632 N N . THR A 1 88 ? -4.088 8.666 2.273 1.00 94.81 88 THR A N 1
ATOM 633 C CA . THR A 1 88 ? -2.663 8.759 1.909 1.00 94.81 88 THR A CA 1
ATOM 634 C C . THR A 1 88 ? -2.485 8.716 0.389 1.00 94.81 88 THR A C 1
ATOM 636 O O . THR A 1 88 ? -1.874 9.605 -0.176 1.00 94.81 88 THR A O 1
ATOM 639 N N . SER A 1 89 ? -3.125 7.772 -0.309 1.00 90.56 89 SER A N 1
ATOM 640 C CA . SER A 1 89 ? -3.044 7.653 -1.780 1.00 90.56 89 SER A CA 1
ATOM 641 C C . SER A 1 89 ? -3.671 8.813 -2.572 1.00 90.56 89 SER A C 1
ATOM 643 O O . SER A 1 89 ? -3.686 8.789 -3.805 1.00 90.56 89 SER A O 1
ATOM 645 N N . SER A 1 90 ? -4.339 9.738 -1.880 1.00 91.50 90 SER A N 1
ATOM 646 C CA . SER A 1 90 ? -5.011 10.907 -2.459 1.00 91.50 90 SER A CA 1
ATOM 647 C C . SER A 1 90 ? -4.458 12.214 -1.880 1.00 91.50 90 SER A C 1
ATOM 649 O O . SER A 1 90 ? -5.127 13.241 -1.997 1.00 91.50 90 SER A O 1
ATOM 651 N N . ASP A 1 91 ? -3.310 12.153 -1.200 1.00 92.69 91 ASP A N 1
ATOM 652 C CA . ASP A 1 91 ? -2.633 13.264 -0.528 1.00 92.69 91 ASP A CA 1
ATOM 653 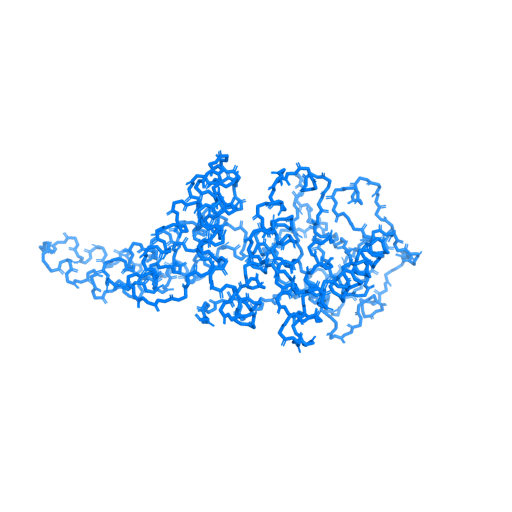C C . ASP A 1 91 ? -3.506 14.022 0.498 1.00 92.69 91 ASP A C 1
ATOM 655 O O . ASP A 1 91 ? -3.260 15.181 0.833 1.00 92.69 91 ASP A O 1
ATOM 659 N N . ASP A 1 92 ? -4.549 13.378 1.039 1.00 96.06 92 ASP A N 1
ATOM 660 C CA . ASP A 1 92 ? -5.408 13.932 2.097 1.00 96.06 92 ASP A CA 1
ATOM 661 C C . ASP A 1 92 ? -4.785 13.640 3.472 1.00 96.06 92 ASP A C 1
ATOM 663 O O . ASP A 1 92 ? -5.342 12.913 4.304 1.00 96.06 92 ASP A O 1
ATOM 667 N N . TRP A 1 93 ? -3.584 14.188 3.691 1.00 96.38 93 TRP A N 1
ATOM 668 C CA . TRP A 1 93 ? -2.735 13.924 4.859 1.00 96.38 93 TRP A CA 1
ATOM 669 C C . TRP A 1 93 ? -3.447 14.217 6.177 1.00 96.38 93 TRP A C 1
ATOM 671 O O . TRP A 1 93 ? -3.438 13.397 7.093 1.00 96.38 93 TRP A O 1
ATOM 681 N N . ALA A 1 94 ? -4.163 15.343 6.247 1.00 98.12 94 ALA A N 1
ATOM 682 C CA . ALA A 1 94 ? -4.932 15.726 7.426 1.00 98.12 94 ALA A CA 1
ATOM 683 C C . ALA A 1 94 ? -6.003 14.686 7.786 1.00 98.12 94 ALA A C 1
ATOM 685 O O . ALA A 1 94 ? -6.280 14.451 8.965 1.00 98.12 94 ALA A O 1
ATOM 686 N N . ARG A 1 95 ? -6.666 14.084 6.790 1.00 98.12 95 ARG A N 1
ATOM 687 C CA . ARG A 1 95 ? -7.638 13.016 7.035 1.00 98.12 95 ARG A CA 1
ATOM 688 C C . ARG A 1 95 ? -6.955 11.706 7.395 1.00 98.12 95 ARG A C 1
ATOM 690 O O . ARG A 1 95 ? -7.439 11.045 8.313 1.00 98.12 95 ARG A O 1
ATOM 697 N N . ALA A 1 96 ? -5.889 11.342 6.688 1.00 98.38 96 ALA A N 1
ATOM 698 C CA . ALA A 1 96 ? -5.132 10.125 6.950 1.00 98.38 96 ALA A CA 1
ATOM 699 C C . ALA A 1 96 ? -4.624 10.108 8.401 1.00 98.38 96 ALA A C 1
ATOM 701 O O . ALA A 1 96 ? -4.924 9.166 9.133 1.00 98.38 96 ALA A O 1
ATOM 702 N N . ALA A 1 97 ? -4.021 11.210 8.858 1.00 98.50 97 ALA A N 1
ATOM 703 C CA . ALA A 1 97 ? -3.560 11.381 10.234 1.00 98.50 97 ALA A CA 1
ATOM 704 C C . ALA A 1 97 ? -4.679 11.145 11.257 1.00 98.50 97 ALA A C 1
ATOM 706 O O . ALA A 1 97 ? -4.526 10.339 12.168 1.00 98.50 97 ALA A O 1
ATOM 707 N N . ARG A 1 98 ? -5.858 11.760 11.077 1.00 98.62 98 ARG A N 1
ATOM 708 C CA . ARG A 1 98 ? -6.990 11.552 12.004 1.00 98.62 98 ARG A CA 1
ATOM 709 C C . ARG A 1 98 ? -7.461 10.099 12.067 1.00 98.62 98 ARG A C 1
ATOM 711 O O . ARG A 1 98 ? -7.910 9.661 13.127 1.00 98.62 98 ARG A O 1
ATOM 718 N N . LEU A 1 99 ? -7.429 9.383 10.944 1.00 98.75 99 LEU A N 1
ATOM 719 C CA . LEU A 1 99 ? -7.837 7.980 10.881 1.00 98.75 99 LEU A CA 1
ATOM 720 C C . LEU A 1 99 ? -6.834 7.091 11.618 1.00 98.75 99 LEU A C 1
ATOM 722 O O . LEU A 1 99 ? -7.247 6.311 12.474 1.00 98.75 99 LEU A O 1
ATOM 726 N N . PHE A 1 100 ? -5.536 7.264 11.357 1.00 98.69 100 PHE A N 1
ATOM 727 C CA . PHE A 1 100 ? -4.492 6.499 12.038 1.00 98.69 100 PHE A CA 1
ATOM 728 C C . PHE A 1 100 ? -4.417 6.813 13.536 1.00 98.69 100 PHE A C 1
ATOM 730 O O . PHE A 1 100 ? -4.369 5.886 14.333 1.00 98.69 100 PHE A O 1
ATOM 737 N N . GLU A 1 101 ? -4.548 8.074 13.949 1.00 98.69 101 GLU A N 1
ATOM 738 C CA . GLU A 1 101 ? -4.557 8.453 15.372 1.00 98.69 101 GLU A CA 1
ATOM 739 C C . GLU A 1 101 ? -5.781 7.924 16.126 1.00 98.69 101 GLU A C 1
ATOM 741 O O . GLU A 1 101 ? -5.747 7.683 17.333 1.00 98.69 101 GLU A O 1
A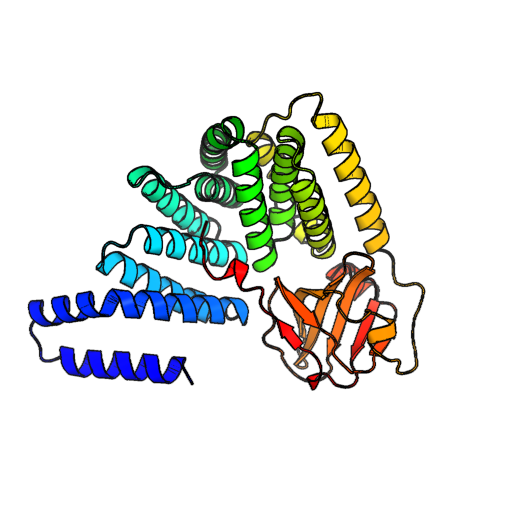TOM 746 N N . THR A 1 102 ? -6.916 7.786 15.440 1.00 98.44 102 THR A N 1
ATOM 747 C CA . THR A 1 102 ? -8.114 7.217 16.065 1.00 98.44 102 THR A CA 1
ATOM 748 C C . THR A 1 102 ? -7.977 5.705 16.204 1.00 98.44 102 THR A C 1
ATOM 750 O O . THR A 1 102 ? -8.283 5.189 17.276 1.00 98.44 102 THR A O 1
ATOM 753 N N . ALA A 1 103 ? -7.421 5.025 15.196 1.00 98.12 103 ALA A N 1
ATOM 754 C CA . ALA A 1 103 ? -7.062 3.615 15.301 1.00 98.12 103 ALA A CA 1
ATOM 755 C C . ALA A 1 103 ? -6.009 3.367 16.395 1.00 98.12 103 ALA A C 1
ATOM 757 O O . ALA A 1 103 ? -6.183 2.454 17.191 1.00 98.12 103 ALA A O 1
ATOM 758 N N . ASP A 1 104 ? -4.984 4.218 16.514 1.00 98.19 104 ASP A N 1
ATOM 759 C CA . ASP A 1 104 ? -3.971 4.129 17.575 1.00 98.19 104 ASP A CA 1
ATOM 760 C C . ASP A 1 104 ? -4.585 4.233 18.981 1.00 98.19 104 ASP A C 1
ATOM 762 O O . ASP A 1 104 ? -4.324 3.403 19.854 1.00 98.19 104 ASP A O 1
ATOM 766 N N . ARG A 1 105 ? -5.439 5.240 19.208 1.00 97.88 105 ARG A N 1
ATOM 767 C CA . ARG A 1 105 ? -6.103 5.427 20.509 1.00 97.88 105 ARG A CA 1
ATOM 768 C C . ARG A 1 105 ? -6.967 4.233 20.895 1.00 97.88 105 ARG A C 1
ATOM 770 O O . ARG A 1 105 ? -7.043 3.903 22.077 1.00 97.88 105 ARG A O 1
ATOM 777 N N . GLN A 1 106 ? -7.605 3.605 19.916 1.00 97.38 106 GLN A N 1
ATOM 778 C CA . GLN A 1 106 ? -8.413 2.416 20.136 1.00 97.38 106 GLN A CA 1
ATOM 779 C C . GLN A 1 106 ? -7.548 1.172 20.361 1.00 97.38 106 GLN A C 1
ATOM 781 O O . GLN A 1 106 ? -7.792 0.416 21.297 1.00 97.38 106 GLN A O 1
ATOM 786 N N . ALA A 1 107 ? -6.467 1.009 19.598 1.00 97.06 107 ALA A N 1
ATOM 787 C CA . ALA A 1 107 ? -5.488 -0.049 19.818 1.00 97.06 107 ALA A CA 1
ATOM 788 C C . ALA A 1 107 ? -4.914 0.017 21.241 1.00 97.06 107 ALA A C 1
ATOM 790 O O . ALA A 1 107 ? -4.808 -1.002 21.923 1.00 97.06 107 ALA A O 1
ATOM 791 N N . LEU A 1 108 ? -4.649 1.229 21.742 1.00 96.31 108 LEU A N 1
ATOM 792 C CA . LEU A 1 108 ? -4.257 1.455 23.130 1.00 96.31 108 LEU A CA 1
ATOM 793 C C . LEU A 1 108 ? -5.329 1.026 24.140 1.00 96.31 108 LEU A C 1
ATOM 795 O O . LEU A 1 108 ? -4.978 0.431 25.159 1.00 96.31 108 LEU A O 1
ATOM 799 N N . SER A 1 109 ? -6.611 1.324 23.902 1.00 95.69 109 SER A N 1
ATOM 800 C CA . SER A 1 109 ? -7.674 0.975 24.855 1.00 95.69 109 SER A CA 1
ATOM 801 C C . SER A 1 109 ? -7.922 -0.527 24.949 1.00 95.69 109 SER A C 1
ATOM 803 O O . SER A 1 109 ? -8.259 -1.009 26.031 1.00 95.69 109 SER A O 1
ATOM 805 N N . VAL A 1 110 ? -7.720 -1.260 23.851 1.00 95.25 110 VAL A N 1
ATOM 806 C CA . VAL A 1 110 ? -7.958 -2.712 23.784 1.00 95.25 110 VAL A CA 1
ATOM 807 C C . VAL A 1 110 ? -6.695 -3.552 23.993 1.00 95.25 110 VAL A C 1
ATOM 809 O O . VAL A 1 110 ? -6.783 -4.769 24.134 1.00 95.25 110 VAL A O 1
ATOM 812 N N . GLY A 1 111 ? -5.517 -2.920 24.040 1.00 93.62 111 GLY A N 1
ATOM 813 C CA . GLY A 1 111 ? -4.230 -3.605 24.179 1.00 93.62 111 GLY A CA 1
ATOM 814 C C . GLY A 1 111 ? -3.762 -4.324 22.909 1.00 93.62 111 GLY A C 1
ATOM 815 O O . GLY A 1 111 ? -3.053 -5.323 23.016 1.00 93.62 111 GLY A O 1
ATOM 816 N N . ALA A 1 112 ? -4.167 -3.841 21.732 1.00 93.19 112 ALA A N 1
ATOM 817 C CA . ALA A 1 112 ? -3.718 -4.349 20.436 1.00 93.19 112 ALA A CA 1
ATOM 818 C C . ALA A 1 112 ? -2.341 -3.782 20.033 1.00 93.19 112 ALA A C 1
ATOM 820 O O . ALA A 1 112 ? -1.789 -2.901 20.696 1.00 93.19 112 ALA A O 1
ATOM 821 N N . GLU A 1 113 ? -1.790 -4.301 18.933 1.00 92.25 113 GLU A N 1
ATOM 822 C CA . GLU A 1 113 ? -0.593 -3.770 18.267 1.00 92.25 113 GLU A CA 1
ATOM 823 C C . GLU A 1 113 ? -0.829 -2.301 17.845 1.00 92.25 113 GLU A C 1
ATOM 825 O O . GLU A 1 113 ? -1.901 -1.954 17.341 1.00 92.25 113 GLU A O 1
ATOM 830 N N . ARG A 1 114 ? 0.152 -1.424 18.096 1.00 95.81 114 ARG A N 1
ATOM 831 C CA . ARG A 1 114 ? 0.046 0.033 17.896 1.00 95.81 114 ARG A CA 1
ATOM 832 C C . ARG A 1 114 ? 1.064 0.605 16.921 1.00 95.81 114 ARG A C 1
ATOM 834 O O . ARG A 1 114 ? 0.815 1.683 16.379 1.00 95.81 114 ARG A O 1
ATOM 841 N N . LEU A 1 115 ? 2.198 -0.065 16.719 1.00 97.94 115 LEU A N 1
ATOM 842 C CA . LEU A 1 115 ? 3.343 0.417 15.953 1.00 97.94 115 LEU A CA 1
ATOM 843 C C . LEU A 1 115 ? 2.900 0.915 14.582 1.00 97.94 115 LEU A C 1
ATOM 845 O O . LEU A 1 115 ? 3.215 2.045 14.211 1.00 97.94 115 LEU A O 1
ATOM 849 N N . ARG A 1 116 ? 2.067 0.142 13.879 1.00 97.31 116 ARG A N 1
ATOM 850 C CA . ARG A 1 116 ? 1.574 0.541 12.555 1.00 97.31 116 ARG A CA 1
ATOM 851 C C . ARG A 1 116 ? 0.784 1.847 12.556 1.00 97.31 116 ARG A C 1
ATOM 853 O O . ARG A 1 116 ? 0.899 2.642 11.625 1.00 97.31 116 ARG A O 1
ATOM 860 N N . TYR A 1 117 ? -0.023 2.086 13.586 1.00 98.25 117 TYR A N 1
ATOM 861 C CA . TYR A 1 117 ? -0.850 3.286 13.676 1.00 98.25 117 TYR A CA 1
ATOM 862 C C . TYR A 1 117 ? -0.027 4.496 14.103 1.00 98.25 117 TYR A C 1
ATOM 864 O O . TYR A 1 117 ? -0.240 5.582 13.567 1.00 98.25 117 TYR A O 1
ATOM 872 N N . LEU A 1 118 ? 0.938 4.308 15.003 1.00 98.50 118 LEU A N 1
ATOM 873 C CA . LEU A 1 118 ? 1.869 5.353 15.425 1.00 98.50 118 LEU A CA 1
ATOM 874 C C . LEU A 1 118 ? 2.753 5.811 14.263 1.00 98.50 118 LEU A C 1
ATOM 876 O O . LEU A 1 118 ? 2.787 7.001 13.960 1.00 98.50 118 LEU A O 1
ATOM 880 N N . VAL A 1 119 ? 3.385 4.873 13.553 1.00 98.56 119 VAL A N 1
ATOM 881 C CA . VAL A 1 119 ? 4.234 5.161 12.385 1.00 98.56 119 VAL A CA 1
ATOM 882 C C . VAL A 1 119 ? 3.439 5.910 11.316 1.00 98.56 119 VAL A C 1
ATOM 884 O O . VAL A 1 119 ? 3.827 7.002 10.903 1.00 98.56 119 VAL A O 1
ATOM 887 N N . MET A 1 120 ? 2.268 5.396 10.927 1.00 98.38 120 MET A N 1
ATOM 888 C CA . MET A 1 120 ? 1.433 6.054 9.918 1.00 98.38 120 MET A CA 1
ATOM 889 C C . MET A 1 120 ? 0.890 7.416 10.379 1.00 98.38 120 MET A C 1
ATOM 891 O O . MET A 1 120 ? 0.754 8.325 9.556 1.00 98.38 120 MET A O 1
ATOM 895 N N . SER A 1 121 ? 0.614 7.599 11.676 1.00 98.56 121 SER A N 1
ATOM 896 C CA . SER A 1 121 ? 0.256 8.910 12.240 1.00 98.56 121 SER A CA 1
ATOM 897 C C . SER A 1 121 ? 1.428 9.888 12.145 1.00 98.56 121 SER A C 1
ATOM 899 O O . SER A 1 121 ? 1.234 11.014 11.694 1.00 98.56 121 SER A O 1
ATOM 901 N N . GLY A 1 122 ? 2.645 9.451 12.484 1.00 98.06 122 GLY A N 1
ATOM 902 C CA . GLY A 1 122 ? 3.871 10.241 12.365 1.00 98.06 122 GLY A CA 1
ATOM 903 C C . GLY A 1 122 ? 4.125 10.719 10.936 1.00 98.06 122 GLY A C 1
ATOM 904 O O . GLY A 1 122 ? 4.211 11.924 10.697 1.00 98.06 122 GLY A O 1
ATOM 905 N N . ILE A 1 123 ? 4.133 9.791 9.974 1.00 97.50 123 ILE A N 1
ATOM 906 C CA . ILE A 1 123 ? 4.325 10.093 8.546 1.00 97.50 123 ILE A CA 1
ATOM 907 C C . ILE A 1 123 ? 3.272 11.092 8.062 1.00 97.50 123 ILE A C 1
ATOM 909 O O . ILE A 1 123 ? 3.594 12.136 7.500 1.00 97.50 123 ILE A O 1
ATOM 913 N N . THR A 1 124 ? 1.990 10.805 8.287 1.00 97.62 124 THR A N 1
ATOM 914 C CA . THR A 1 124 ? 0.917 11.642 7.730 1.00 97.62 124 THR A CA 1
ATOM 915 C C . THR A 1 124 ? 0.804 13.002 8.416 1.00 97.62 124 THR A C 1
ATOM 917 O O . THR A 1 124 ? 0.410 13.968 7.766 1.00 97.62 124 THR A O 1
ATOM 920 N N . ARG A 1 125 ? 1.219 13.131 9.683 1.00 97.81 125 ARG A N 1
ATOM 921 C CA . ARG A 1 125 ? 1.391 14.434 10.344 1.00 97.81 125 ARG A CA 1
ATOM 922 C C . ARG A 1 125 ? 2.543 15.229 9.754 1.00 97.81 125 ARG A C 1
ATOM 924 O O . ARG A 1 125 ? 2.364 16.412 9.476 1.00 97.81 125 ARG A O 1
ATOM 931 N N . HIS A 1 126 ? 3.678 14.588 9.487 1.00 96.69 126 HIS A N 1
ATOM 932 C CA . HIS A 1 126 ? 4.827 15.231 8.844 1.00 96.69 126 HIS A CA 1
ATOM 933 C C . HIS A 1 126 ? 4.476 15.776 7.463 1.00 96.69 126 HIS A C 1
ATOM 935 O O . HIS A 1 126 ? 4.741 16.939 7.164 1.00 96.69 126 HIS A O 1
ATOM 941 N N . LEU A 1 127 ? 3.796 14.964 6.652 1.00 94.81 127 LEU A N 1
ATOM 942 C CA . LEU A 1 127 ? 3.313 15.360 5.328 1.00 94.81 127 LEU A CA 1
ATOM 943 C C . LEU A 1 127 ? 2.245 16.462 5.393 1.00 94.81 127 LEU A C 1
ATOM 945 O O . LEU A 1 127 ? 2.114 17.255 4.465 1.00 94.81 127 LEU A O 1
ATOM 949 N N . ASN A 1 128 ? 1.517 16.556 6.508 1.00 95.81 128 ASN A N 1
ATOM 950 C CA . ASN A 1 128 ? 0.607 17.663 6.801 1.00 95.81 128 ASN A CA 1
ATOM 951 C C . ASN A 1 128 ? 1.307 18.888 7.433 1.00 95.81 128 ASN A C 1
ATOM 953 O O . ASN A 1 128 ? 0.636 19.856 7.785 1.00 95.81 128 ASN A O 1
ATOM 957 N N . HIS A 1 129 ? 2.638 18.864 7.568 1.00 95.44 129 HIS A N 1
ATOM 958 C CA . HIS A 1 129 ? 3.478 19.888 8.205 1.00 95.44 129 HIS A CA 1
ATOM 959 C C . HIS A 1 129 ? 3.252 20.091 9.717 1.00 95.44 129 HIS A C 1
ATOM 961 O O . HIS A 1 129 ? 3.668 21.105 10.284 1.00 95.44 129 HIS A O 1
ATOM 967 N N . ASP A 1 130 ? 2.657 19.106 10.391 1.00 96.94 130 ASP A N 1
ATOM 968 C CA . ASP A 1 130 ? 2.476 19.058 11.847 1.00 96.94 130 ASP A CA 1
ATOM 969 C C . ASP A 1 130 ? 3.694 18.368 12.503 1.00 96.94 130 ASP A C 1
ATOM 971 O O . ASP A 1 130 ? 3.603 17.278 13.069 1.00 96.94 130 ASP A O 1
ATOM 975 N N . PHE A 1 131 ? 4.881 18.969 12.362 1.00 96.19 131 PHE A N 1
ATOM 976 C CA . PHE A 1 131 ? 6.162 18.316 12.685 1.00 96.19 131 PHE A CA 1
ATOM 977 C C . PHE A 1 131 ? 6.345 17.944 14.165 1.00 96.19 131 PHE A C 1
ATOM 979 O O . PHE A 1 131 ? 7.054 16.988 14.479 1.00 96.19 131 PHE A O 1
ATOM 986 N N . ALA A 1 132 ? 5.748 18.704 15.086 1.00 97.25 132 ALA A N 1
ATOM 987 C CA . ALA A 1 132 ? 5.869 18.425 16.516 1.00 97.25 132 ALA A CA 1
ATOM 988 C C . ALA A 1 132 ? 5.093 17.154 16.882 1.00 97.25 132 ALA A C 1
ATOM 990 O O . ALA A 1 132 ? 5.658 16.237 17.473 1.00 97.25 132 ALA A O 1
ATOM 991 N N . GLU A 1 133 ? 3.835 17.075 16.453 1.00 97.69 133 GLU A N 1
ATOM 992 C CA . GLU A 1 133 ? 2.970 15.909 16.609 1.00 97.69 133 GLU A CA 1
ATOM 993 C C . GLU A 1 133 ? 3.540 14.689 15.877 1.00 97.69 133 GLU A C 1
ATOM 995 O O . GLU A 1 133 ? 3.532 13.585 16.417 1.00 97.69 133 GLU A O 1
ATOM 1000 N N . ALA A 1 134 ? 4.097 14.884 14.676 1.00 98.06 134 ALA A N 1
ATOM 1001 C CA . ALA A 1 134 ? 4.775 13.820 13.940 1.00 98.06 134 ALA A CA 1
ATOM 1002 C C . ALA A 1 134 ? 5.896 13.185 14.773 1.00 98.06 134 ALA A C 1
ATOM 1004 O O . ALA A 1 134 ? 5.948 11.966 14.935 1.00 98.06 134 ALA A O 1
ATOM 1005 N N . LYS A 1 135 ? 6.751 14.022 15.370 1.00 97.56 135 LYS A N 1
ATOM 1006 C CA . LYS A 1 135 ? 7.847 13.569 16.225 1.00 97.56 135 LYS A CA 1
ATOM 1007 C C . LYS A 1 135 ? 7.356 12.860 17.487 1.00 97.56 135 LYS A C 1
ATOM 1009 O O . LYS A 1 135 ? 7.977 11.887 17.903 1.00 97.56 135 LYS A O 1
ATOM 1014 N N . GLU A 1 136 ? 6.269 13.321 18.104 1.00 98.06 136 GLU A N 1
ATOM 1015 C CA . GLU A 1 136 ? 5.681 12.646 19.271 1.00 98.06 136 GLU A CA 1
ATOM 1016 C C . GLU A 1 136 ? 5.232 11.218 18.936 1.00 98.06 136 GLU A C 1
ATOM 1018 O O . GLU A 1 136 ? 5.527 10.292 19.694 1.00 98.06 136 GLU A O 1
ATOM 1023 N N . HIS A 1 137 ? 4.588 11.024 17.781 1.00 98.38 137 HIS A N 1
ATOM 1024 C CA . HIS A 1 137 ? 4.172 9.698 17.318 1.00 98.38 137 HIS A CA 1
ATOM 1025 C C . HIS A 1 137 ? 5.358 8.773 17.047 1.00 98.38 137 HIS A C 1
ATOM 1027 O O . HIS A 1 137 ? 5.339 7.620 17.475 1.00 98.38 137 HIS A O 1
ATOM 1033 N N . ILE A 1 138 ? 6.409 9.272 16.391 1.00 98.12 138 ILE A N 1
ATOM 1034 C CA . ILE A 1 138 ? 7.610 8.477 16.101 1.00 98.12 138 ILE A CA 1
ATOM 1035 C C . ILE A 1 138 ? 8.376 8.115 17.377 1.00 98.12 138 ILE A C 1
ATOM 1037 O O . ILE A 1 138 ? 8.786 6.970 17.539 1.00 98.12 138 ILE A O 1
ATOM 1041 N N . LEU A 1 139 ? 8.482 9.035 18.340 1.00 96.69 139 LEU A N 1
ATOM 1042 C CA . LEU A 1 139 ? 9.072 8.731 19.648 1.00 96.69 139 LEU A CA 1
ATOM 1043 C C . LEU A 1 139 ? 8.283 7.655 20.405 1.00 96.69 139 LEU A C 1
ATOM 1045 O O . LEU A 1 139 ? 8.879 6.825 21.086 1.00 96.69 139 LEU A O 1
ATOM 1049 N N . ALA A 1 140 ? 6.954 7.647 20.291 1.00 97.56 140 ALA A N 1
ATOM 1050 C CA . ALA A 1 140 ? 6.137 6.585 20.868 1.00 97.56 140 ALA A CA 1
ATOM 1051 C C . ALA A 1 140 ? 6.321 5.250 20.125 1.00 97.56 140 ALA A C 1
ATOM 1053 O O . ALA A 1 140 ? 6.372 4.203 20.767 1.00 97.56 140 ALA A O 1
ATOM 1054 N N . ALA A 1 141 ? 6.441 5.273 18.794 1.00 98.19 141 ALA A N 1
ATOM 1055 C CA . ALA A 1 141 ? 6.720 4.090 17.978 1.00 98.19 141 ALA A CA 1
ATOM 1056 C C . ALA A 1 141 ? 8.094 3.476 18.298 1.00 98.19 141 ALA A C 1
ATOM 1058 O O . ALA A 1 141 ? 8.201 2.253 18.395 1.00 98.19 141 ALA A O 1
ATOM 1059 N N . HIS A 1 142 ? 9.105 4.311 18.557 1.00 97.56 142 HIS A N 1
ATOM 1060 C CA . HIS A 1 142 ? 10.453 3.883 18.936 1.00 97.56 142 HIS A CA 1
ATOM 1061 C C . HIS A 1 142 ? 10.457 2.910 20.123 1.00 97.56 142 HIS A C 1
ATOM 1063 O O . HIS A 1 142 ? 11.197 1.930 20.121 1.00 97.56 142 HIS A O 1
ATOM 1069 N N . GLU A 1 143 ? 9.592 3.114 21.124 1.00 95.75 143 GLU A N 1
ATOM 1070 C CA . GLU A 1 143 ? 9.504 2.201 22.273 1.00 95.75 143 GLU A CA 1
ATOM 1071 C C . GLU A 1 143 ? 9.073 0.776 21.876 1.00 95.75 143 GLU A C 1
ATOM 1073 O O . GLU A 1 143 ? 9.476 -0.191 22.525 1.00 95.75 143 GLU A O 1
ATOM 1078 N N . TYR A 1 144 ? 8.273 0.624 20.814 1.00 95.94 144 TYR A N 1
ATOM 1079 C CA . TYR A 1 144 ? 7.867 -0.687 20.295 1.00 95.94 144 TYR A CA 1
ATOM 1080 C C . TYR A 1 144 ? 8.998 -1.333 19.498 1.00 95.94 144 TYR A C 1
ATOM 1082 O O . TYR A 1 144 ? 9.272 -2.514 19.712 1.00 95.94 144 TYR A O 1
ATOM 1090 N N . VAL A 1 145 ? 9.685 -0.552 18.658 1.00 97.06 145 VAL A N 1
ATOM 1091 C CA . VAL A 1 145 ? 10.853 -1.001 17.883 1.00 97.06 145 VAL A CA 1
ATOM 1092 C C . VAL A 1 145 ? 11.970 -1.478 18.811 1.00 97.06 145 VAL A C 1
ATOM 1094 O O . VAL A 1 145 ? 12.462 -2.597 18.683 1.00 97.06 145 VAL A O 1
ATOM 1097 N N . ALA A 1 146 ? 12.315 -0.679 19.823 1.00 95.19 146 ALA A N 1
ATOM 1098 C CA . ALA A 1 146 ? 13.358 -1.009 20.791 1.00 95.19 146 ALA A CA 1
ATOM 1099 C C . ALA A 1 146 ? 13.031 -2.247 21.645 1.00 95.19 146 ALA A C 1
ATOM 1101 O O . ALA A 1 146 ? 13.939 -2.903 22.156 1.00 95.19 146 ALA A O 1
ATOM 1102 N N . ARG A 1 147 ? 11.745 -2.567 21.834 1.00 94.94 147 ARG A N 1
ATOM 1103 C CA . ARG A 1 147 ? 11.314 -3.721 22.633 1.00 94.94 147 ARG A CA 1
ATOM 1104 C C . ARG A 1 147 ? 11.465 -5.040 21.882 1.00 94.94 147 ARG A C 1
ATOM 1106 O O . ARG A 1 147 ? 11.798 -6.041 22.513 1.00 94.94 147 ARG A O 1
ATOM 1113 N N . ASP A 1 148 ? 11.152 -5.053 20.590 1.00 95.56 148 ASP A N 1
ATOM 1114 C CA . ASP A 1 148 ? 11.161 -6.260 19.766 1.00 95.56 148 ASP A CA 1
ATOM 1115 C C . ASP A 1 148 ? 11.420 -5.913 18.292 1.00 95.56 148 ASP A C 1
ATOM 1117 O O . ASP A 1 148 ? 10.502 -5.566 17.546 1.00 95.56 148 ASP A O 1
ATOM 1121 N N . LYS A 1 149 ? 12.686 -6.029 17.880 1.00 95.50 149 LYS A N 1
ATOM 1122 C CA . LYS A 1 149 ? 13.147 -5.737 16.516 1.00 95.50 149 LYS A CA 1
ATOM 1123 C C . LYS A 1 149 ? 12.530 -6.680 15.483 1.00 95.50 149 LYS A C 1
ATOM 1125 O O . LYS A 1 149 ? 12.171 -6.243 14.397 1.00 95.50 149 LYS A O 1
ATOM 1130 N N . GLY A 1 150 ? 12.352 -7.956 15.829 1.00 95.38 150 GLY A N 1
ATOM 1131 C CA . GLY A 1 150 ? 11.782 -8.948 14.917 1.00 95.38 150 GLY A CA 1
ATOM 1132 C C . GLY A 1 150 ? 10.312 -8.659 14.613 1.00 95.38 150 GLY A C 1
ATOM 1133 O O . GLY A 1 150 ? 9.910 -8.632 13.452 1.00 95.38 150 GLY A O 1
ATOM 1134 N N . LEU A 1 151 ? 9.512 -8.369 15.645 1.00 95.38 151 LEU A N 1
ATOM 1135 C CA . LEU A 1 151 ? 8.113 -7.976 15.455 1.00 95.38 151 LEU A CA 1
ATOM 1136 C C . LEU A 1 151 ? 7.992 -6.618 14.747 1.00 95.38 151 LEU A C 1
ATOM 1138 O O . LEU A 1 151 ? 7.127 -6.445 13.887 1.00 95.38 151 LEU A O 1
ATOM 1142 N N . ALA A 1 152 ? 8.864 -5.664 15.082 1.00 97.06 152 ALA A N 1
ATOM 1143 C CA . ALA A 1 152 ? 8.895 -4.363 14.428 1.00 97.06 152 ALA A CA 1
ATOM 1144 C C . ALA A 1 152 ? 9.226 -4.474 12.935 1.00 97.06 152 ALA A C 1
ATOM 1146 O O . ALA A 1 152 ? 8.516 -3.880 12.129 1.00 97.06 152 ALA A O 1
ATOM 1147 N N . CYS A 1 153 ? 10.213 -5.295 12.562 1.00 97.44 153 CYS A N 1
ATOM 1148 C CA . CYS A 1 153 ? 10.548 -5.611 11.173 1.00 97.44 153 CYS A CA 1
ATOM 1149 C C . CYS A 1 153 ? 9.309 -6.068 10.391 1.00 97.44 153 CYS A C 1
ATOM 1151 O O . CYS A 1 153 ? 8.995 -5.507 9.342 1.00 97.44 153 CYS A O 1
ATOM 1153 N N . LEU A 1 154 ? 8.558 -7.040 10.922 1.00 96.56 154 LEU A N 1
ATOM 1154 C CA . LEU A 1 154 ? 7.345 -7.547 10.270 1.00 96.56 154 LEU A CA 1
ATOM 1155 C C . LEU A 1 154 ? 6.280 -6.453 10.112 1.00 96.56 154 LEU A C 1
ATOM 1157 O O . LEU A 1 154 ? 5.722 -6.283 9.027 1.00 96.56 154 LEU A O 1
ATOM 1161 N N . SER A 1 155 ? 6.041 -5.665 11.164 1.00 96.38 155 SER A N 1
ATOM 1162 C CA . SER A 1 155 ? 5.065 -4.573 11.124 1.00 96.38 155 SER A CA 1
ATOM 1163 C C . SER A 1 155 ? 5.464 -3.467 10.140 1.00 96.38 155 SER A C 1
ATOM 1165 O O . SER A 1 155 ? 4.606 -2.960 9.418 1.00 96.38 155 SER A O 1
ATOM 1167 N N . LEU A 1 156 ? 6.736 -3.064 10.102 1.00 97.94 156 LEU A N 1
ATOM 1168 C CA . LEU A 1 156 ? 7.234 -2.031 9.189 1.00 97.94 156 LEU A CA 1
ATOM 1169 C C . LEU A 1 156 ? 7.227 -2.536 7.739 1.00 97.94 156 LEU A C 1
ATOM 1171 O O . LEU A 1 156 ? 6.740 -1.830 6.855 1.00 97.94 156 LEU A O 1
ATOM 1175 N N . LYS A 1 157 ? 7.615 -3.796 7.494 1.00 97.38 157 LYS A N 1
ATOM 1176 C CA . LYS A 1 157 ? 7.470 -4.454 6.185 1.00 97.38 157 LYS A CA 1
ATOM 1177 C C . LYS A 1 157 ? 6.021 -4.429 5.694 1.00 97.38 157 LYS A C 1
ATOM 1179 O O . LYS A 1 157 ? 5.769 -4.109 4.529 1.00 97.38 157 LYS A O 1
ATOM 1184 N N . ALA A 1 158 ? 5.061 -4.731 6.569 1.00 95.44 158 ALA A N 1
ATOM 1185 C CA . ALA A 1 158 ? 3.639 -4.692 6.233 1.00 95.44 158 ALA A CA 1
ATOM 1186 C C . ALA A 1 158 ? 3.173 -3.271 5.864 1.00 95.44 158 ALA A C 1
ATOM 1188 O O . ALA A 1 158 ? 2.405 -3.095 4.916 1.00 95.44 158 ALA A O 1
ATOM 1189 N N . ILE A 1 159 ? 3.672 -2.238 6.556 1.00 97.00 159 ILE A N 1
ATOM 1190 C CA . ILE A 1 159 ? 3.409 -0.833 6.202 1.00 97.00 159 ILE A CA 1
ATOM 1191 C C . ILE A 1 159 ? 4.002 -0.497 4.829 1.00 97.00 159 ILE A C 1
ATOM 1193 O O . ILE A 1 159 ? 3.282 0.021 3.976 1.00 97.00 159 ILE A O 1
ATOM 1197 N N . GLY A 1 160 ? 5.277 -0.817 4.590 1.00 95.56 160 GLY A N 1
ATOM 1198 C CA . GLY A 1 160 ? 5.949 -0.569 3.312 1.00 95.56 160 GLY A CA 1
ATOM 1199 C C . GLY A 1 160 ? 5.240 -1.251 2.139 1.00 95.56 160 GLY A C 1
ATOM 1200 O O . GLY A 1 160 ? 4.946 -0.620 1.123 1.00 95.56 160 GLY A O 1
ATOM 1201 N N . THR A 1 161 ? 4.841 -2.510 2.317 1.00 93.38 161 THR A N 1
ATOM 1202 C CA . THR A 1 161 ? 4.061 -3.271 1.325 1.00 93.38 161 THR A CA 1
ATOM 1203 C C . THR A 1 161 ? 2.702 -2.618 1.059 1.00 93.38 161 THR A C 1
ATOM 1205 O O . THR A 1 161 ? 2.301 -2.434 -0.095 1.00 93.38 161 THR A O 1
ATOM 1208 N N . ALA A 1 162 ? 2.004 -2.179 2.111 1.00 92.19 162 ALA A N 1
ATOM 1209 C CA . ALA A 1 162 ? 0.739 -1.469 1.967 1.00 92.19 162 ALA A CA 1
ATOM 1210 C C . ALA A 1 162 ? 0.902 -0.136 1.217 1.00 92.19 162 ALA A C 1
ATOM 1212 O O . ALA A 1 162 ? 0.039 0.201 0.404 1.00 92.19 162 ALA A O 1
ATOM 1213 N N . LEU A 1 163 ? 1.996 0.597 1.441 1.00 92.81 163 LEU A N 1
ATOM 1214 C CA . LEU A 1 163 ? 2.322 1.838 0.733 1.00 92.81 163 LEU A CA 1
ATOM 1215 C C . LEU A 1 163 ? 2.613 1.589 -0.757 1.00 92.81 163 LEU A C 1
ATOM 1217 O O . LEU A 1 163 ? 2.081 2.308 -1.604 1.00 92.81 163 LEU A O 1
ATOM 1221 N N . LEU A 1 164 ? 3.344 0.523 -1.103 1.00 89.94 164 LEU A N 1
ATOM 1222 C CA . LEU A 1 164 ? 3.515 0.100 -2.501 1.00 89.94 164 LEU A CA 1
ATOM 1223 C C . LEU A 1 164 ? 2.167 -0.217 -3.165 1.00 89.94 164 LEU A C 1
ATOM 1225 O O . LEU A 1 164 ? 1.916 0.212 -4.291 1.00 89.94 164 LEU A O 1
ATOM 1229 N N . SER A 1 165 ? 1.255 -0.890 -2.451 1.00 86.50 165 SER A N 1
ATOM 1230 C CA . SER A 1 165 ? -0.076 -1.250 -2.975 1.00 86.50 165 SER A CA 1
ATOM 1231 C C . SER A 1 165 ? -0.966 -0.046 -3.321 1.00 86.50 165 SER A C 1
ATOM 1233 O O . SER A 1 165 ? -1.946 -0.181 -4.057 1.00 86.50 165 SER A O 1
ATOM 1235 N N . ILE A 1 166 ? -0.647 1.137 -2.788 1.00 86.25 166 ILE A N 1
ATOM 1236 C CA . ILE A 1 166 ? -1.377 2.382 -3.049 1.00 86.25 166 ILE A CA 1
ATOM 1237 C C . ILE A 1 166 ? -0.566 3.393 -3.870 1.00 86.25 166 ILE A C 1
ATOM 1239 O O . ILE A 1 166 ? -0.943 4.565 -3.906 1.00 86.25 166 ILE A O 1
ATOM 1243 N N . ASP A 1 167 ? 0.498 2.931 -4.536 1.00 84.88 167 ASP A N 1
ATOM 1244 C CA . ASP A 1 167 ? 1.402 3.740 -5.364 1.00 84.88 167 ASP A CA 1
ATOM 1245 C C . ASP A 1 167 ? 2.031 4.901 -4.574 1.00 84.88 167 ASP A C 1
ATOM 1247 O O . ASP A 1 167 ? 1.986 6.063 -4.969 1.00 84.88 167 ASP A O 1
ATOM 1251 N N . GLN A 1 168 ? 2.582 4.581 -3.398 1.00 89.25 168 GLN A N 1
ATOM 1252 C CA . GLN A 1 168 ? 3.374 5.496 -2.568 1.00 89.25 168 GLN A CA 1
ATOM 1253 C C . GLN A 1 168 ? 4.806 4.961 -2.385 1.00 89.25 168 GLN A C 1
ATOM 1255 O O . GLN A 1 168 ? 5.224 4.689 -1.256 1.00 89.25 168 GLN A O 1
ATOM 1260 N N . PRO A 1 169 ? 5.575 4.773 -3.476 1.00 90.00 169 PRO A N 1
ATOM 1261 C CA . PRO A 1 169 ? 6.863 4.084 -3.422 1.00 90.00 169 PRO A CA 1
ATOM 1262 C C . PRO A 1 169 ? 7.935 4.841 -2.639 1.00 90.00 169 PRO A C 1
ATOM 1264 O O . PRO A 1 169 ? 8.728 4.206 -1.956 1.00 90.00 169 PRO A O 1
ATOM 1267 N N . GLY A 1 170 ? 7.932 6.179 -2.670 1.00 89.88 170 GLY A N 1
ATOM 1268 C CA . GLY A 1 170 ? 8.865 6.977 -1.868 1.00 89.88 170 GLY A CA 1
ATOM 1269 C C . GLY A 1 170 ? 8.643 6.798 -0.364 1.00 89.88 170 GLY A C 1
ATOM 1270 O O . GLY A 1 170 ? 9.597 6.612 0.375 1.00 89.88 170 GLY A O 1
ATOM 1271 N N . LEU A 1 171 ? 7.382 6.778 0.090 1.00 92.31 171 LEU A N 1
ATOM 1272 C CA . LEU A 1 171 ? 7.065 6.499 1.497 1.00 92.31 171 LEU A CA 1
ATOM 1273 C C . LEU A 1 171 ? 7.385 5.050 1.871 1.00 92.31 171 LEU A C 1
ATOM 1275 O O . LEU A 1 171 ? 7.835 4.787 2.981 1.00 92.31 171 LEU A O 1
ATOM 1279 N N . ALA A 1 172 ? 7.118 4.114 0.956 1.00 93.44 172 ALA A N 1
ATOM 1280 C CA . ALA A 1 172 ? 7.426 2.710 1.172 1.00 93.44 172 ALA A CA 1
ATOM 1281 C C . ALA A 1 172 ? 8.927 2.498 1.365 1.00 93.44 172 ALA A C 1
ATOM 1283 O O . ALA A 1 172 ? 9.300 1.790 2.288 1.00 93.44 172 ALA A O 1
ATOM 1284 N N . LEU A 1 173 ? 9.758 3.126 0.531 1.00 92.56 173 LEU A N 1
ATOM 1285 C CA . LEU A 1 173 ? 11.210 2.996 0.583 1.00 92.56 173 LEU A CA 1
ATOM 1286 C C . LEU A 1 173 ? 11.760 3.370 1.959 1.00 92.56 173 LEU A C 1
ATOM 1288 O O . LEU A 1 173 ? 12.405 2.542 2.586 1.00 92.56 173 LEU A O 1
ATOM 1292 N N . GLU A 1 174 ? 11.404 4.549 2.472 1.00 93.31 174 GLU A N 1
ATOM 1293 C CA . GLU A 1 174 ? 11.914 4.999 3.773 1.00 93.31 174 GLU A CA 1
ATOM 1294 C C . GLU A 1 174 ? 11.466 4.075 4.922 1.00 93.31 174 GLU A C 1
ATOM 1296 O O . GLU A 1 174 ? 12.219 3.835 5.852 1.00 93.31 174 GLU A O 1
ATOM 1301 N N . ILE A 1 175 ? 10.261 3.496 4.865 1.00 96.06 175 ILE A N 1
ATOM 1302 C CA . ILE A 1 175 ? 9.802 2.548 5.898 1.00 96.06 175 ILE A CA 1
ATOM 1303 C C . ILE A 1 175 ? 10.428 1.159 5.750 1.00 96.06 175 ILE A C 1
ATOM 1305 O O . ILE A 1 175 ? 10.627 0.460 6.744 1.00 96.06 175 ILE A O 1
ATOM 1309 N N . LEU A 1 176 ? 10.706 0.733 4.522 1.00 96.38 176 LEU A N 1
ATOM 1310 C CA . LEU A 1 176 ? 11.375 -0.535 4.255 1.00 96.38 176 LEU A CA 1
ATOM 1311 C C . LEU A 1 176 ? 12.853 -0.479 4.657 1.00 96.38 176 LEU A C 1
ATOM 1313 O O . LEU A 1 176 ? 13.359 -1.495 5.125 1.00 96.38 176 LEU A O 1
ATOM 1317 N N . ASP A 1 177 ? 13.501 0.684 4.552 1.00 94.50 177 ASP A N 1
ATOM 1318 C CA . ASP A 1 177 ? 14.846 0.917 5.091 1.00 94.50 177 ASP A CA 1
ATOM 1319 C C . ASP A 1 177 ? 14.850 0.684 6.617 1.00 94.50 177 ASP A C 1
ATOM 1321 O O . ASP A 1 177 ? 15.605 -0.152 7.110 1.00 94.50 177 ASP A O 1
ATOM 1325 N N . GLU A 1 178 ? 13.911 1.283 7.359 1.00 95.75 178 GLU A N 1
ATOM 1326 C CA . GLU A 1 178 ? 13.756 1.064 8.813 1.00 95.75 178 GLU A CA 1
ATOM 1327 C C . GLU A 1 178 ? 13.440 -0.400 9.173 1.00 95.75 178 GLU A C 1
ATOM 1329 O O . GLU A 1 178 ? 13.892 -0.940 10.189 1.00 95.75 178 GLU A O 1
ATOM 1334 N N . ALA A 1 179 ? 12.648 -1.081 8.337 1.00 97.06 179 ALA A N 1
ATOM 1335 C CA . ALA A 1 179 ? 12.378 -2.507 8.501 1.00 97.06 179 ALA A CA 1
ATOM 1336 C C . ALA A 1 179 ? 13.648 -3.348 8.294 1.00 97.06 179 ALA A C 1
ATOM 1338 O O . ALA A 1 179 ? 13.859 -4.321 9.019 1.00 97.06 179 ALA A O 1
ATOM 1339 N N . MET A 1 180 ? 14.491 -2.968 7.329 1.00 95.94 180 MET A N 1
ATOM 1340 C CA . MET A 1 180 ? 15.754 -3.635 7.013 1.00 95.94 180 MET A CA 1
ATOM 1341 C C . MET A 1 180 ? 16.749 -3.498 8.162 1.00 95.94 180 MET A C 1
ATOM 1343 O O . MET A 1 180 ? 17.367 -4.490 8.550 1.00 95.94 180 MET A O 1
ATOM 1347 N N . GLU A 1 181 ? 16.845 -2.320 8.780 1.00 95.12 181 GLU A N 1
ATOM 1348 C CA . GLU A 1 181 ? 17.635 -2.144 10.002 1.00 95.12 181 GLU A CA 1
ATOM 1349 C C . GLU A 1 181 ? 17.194 -3.118 11.102 1.00 95.12 181 GLU A C 1
ATOM 1351 O O . GLU A 1 181 ? 18.011 -3.847 11.671 1.00 95.12 181 GLU A O 1
ATOM 1356 N N . CYS A 1 182 ? 15.881 -3.202 11.347 1.00 95.69 182 CYS A N 1
ATOM 1357 C CA . CYS A 1 182 ? 15.318 -4.128 12.326 1.00 95.69 182 CYS A CA 1
ATOM 1358 C C . CYS A 1 182 ? 15.607 -5.600 11.976 1.00 95.69 182 CYS A C 1
ATOM 1360 O O . CYS A 1 182 ? 15.837 -6.415 12.876 1.00 95.69 182 CYS A O 1
ATOM 1362 N N . ALA A 1 183 ? 15.596 -5.963 10.689 1.00 95.56 183 ALA A N 1
ATOM 1363 C CA . ALA A 1 183 ? 15.918 -7.310 10.220 1.00 95.56 183 ALA A CA 1
ATOM 1364 C C . ALA A 1 183 ? 17.383 -7.673 10.504 1.00 95.56 183 ALA A C 1
ATOM 1366 O O . ALA A 1 183 ? 17.652 -8.755 11.028 1.00 95.56 183 ALA A O 1
ATOM 1367 N N . HIS A 1 184 ? 18.318 -6.755 10.238 1.00 93.50 184 HIS A N 1
ATOM 1368 C CA . HIS A 1 184 ? 19.735 -6.958 10.542 1.00 93.50 184 HIS A CA 1
ATOM 1369 C C . HIS A 1 184 ? 19.992 -7.074 12.047 1.00 93.50 184 HIS A C 1
ATOM 1371 O O . HIS A 1 184 ? 20.677 -7.999 12.477 1.00 93.50 184 HIS A O 1
ATOM 1377 N N . GLU A 1 185 ? 19.401 -6.198 12.865 1.00 93.62 185 GLU A N 1
ATOM 1378 C CA . GLU A 1 185 ? 19.556 -6.243 14.328 1.00 93.62 185 GLU A CA 1
ATOM 1379 C C . GLU A 1 185 ? 18.899 -7.474 14.974 1.00 93.62 185 GLU A C 1
ATOM 1381 O O . GLU A 1 185 ? 19.270 -7.873 16.077 1.00 93.62 185 GLU A O 1
ATOM 1386 N N . SER A 1 186 ? 17.918 -8.085 14.304 1.00 93.62 186 SER A N 1
ATOM 1387 C CA . SER A 1 186 ? 17.294 -9.343 14.735 1.00 93.62 186 SER A CA 1
ATOM 1388 C C . SER A 1 186 ? 17.889 -10.594 14.077 1.00 93.62 186 SER A C 1
ATOM 1390 O O . SER A 1 186 ? 17.391 -11.692 14.329 1.00 93.62 186 SER A O 1
ATOM 1392 N N . GLU A 1 187 ? 18.952 -10.445 13.274 1.00 91.69 187 GLU A N 1
ATOM 1393 C CA . GLU A 1 187 ? 19.625 -11.519 12.523 1.00 91.69 187 GLU A CA 1
ATOM 1394 C C . GLU A 1 187 ? 18.659 -12.361 11.657 1.00 91.69 187 GLU A C 1
ATOM 1396 O O . GLU A 1 187 ? 18.810 -13.577 11.511 1.00 91.69 187 GLU A O 1
ATOM 1401 N N . ASN A 1 188 ? 17.629 -11.728 11.084 1.00 91.62 188 ASN A N 1
ATOM 1402 C CA . ASN A 1 188 ? 16.594 -12.413 10.314 1.00 91.62 188 ASN A CA 1
ATOM 1403 C C . ASN A 1 188 ? 16.881 -12.388 8.805 1.00 91.62 188 ASN A C 1
ATOM 1405 O O . ASN A 1 188 ? 16.265 -11.634 8.054 1.00 91.62 188 ASN A O 1
ATOM 1409 N N . GLU A 1 189 ? 17.788 -13.263 8.358 1.00 90.81 189 GLU A N 1
ATOM 1410 C CA . GLU A 1 189 ? 18.233 -13.344 6.954 1.00 90.81 189 GLU A CA 1
ATOM 1411 C C . GLU A 1 189 ? 17.076 -13.505 5.949 1.00 90.81 189 GLU A C 1
ATOM 1413 O O . GLU A 1 189 ? 17.116 -12.937 4.859 1.00 90.81 189 GLU A O 1
ATOM 1418 N N . GLY A 1 190 ? 16.024 -14.249 6.315 1.00 92.62 190 GLY A N 1
ATOM 1419 C CA . GLY A 1 190 ? 14.867 -14.449 5.437 1.00 92.62 190 GLY A CA 1
ATOM 1420 C C . GLY A 1 190 ? 14.057 -13.170 5.214 1.00 92.62 190 GLY A C 1
ATOM 1421 O O . GLY A 1 190 ? 13.541 -12.945 4.121 1.00 92.62 190 GLY A O 1
ATOM 1422 N N . GLU A 1 191 ? 13.968 -12.314 6.233 1.00 94.25 191 GLU A N 1
ATOM 1423 C CA . GLU A 1 191 ? 13.320 -11.008 6.104 1.00 94.25 191 GLU A CA 1
ATOM 1424 C C . GLU A 1 191 ? 14.218 -9.993 5.395 1.00 94.25 191 GLU A C 1
ATOM 1426 O O . GLU A 1 191 ? 13.708 -9.215 4.595 1.00 94.25 191 GLU A O 1
ATOM 1431 N N . THR A 1 192 ? 15.539 -10.045 5.593 1.00 94.12 192 THR A N 1
ATOM 1432 C CA . THR A 1 192 ? 16.506 -9.236 4.830 1.00 94.12 192 THR A CA 1
ATOM 1433 C C . THR A 1 192 ? 16.360 -9.467 3.322 1.00 94.12 192 THR A C 1
ATOM 1435 O O . THR A 1 192 ? 16.228 -8.509 2.563 1.00 94.12 192 THR A O 1
ATOM 1438 N N . GLU A 1 193 ? 16.299 -10.726 2.873 1.00 91.81 193 GLU A N 1
ATOM 1439 C CA . GLU A 1 193 ? 16.117 -11.053 1.449 1.00 91.81 193 GLU A CA 1
ATOM 1440 C C . GLU A 1 193 ? 14.769 -10.539 0.913 1.00 91.81 193 GLU A C 1
ATOM 1442 O O . GLU A 1 193 ? 14.712 -9.888 -0.133 1.00 91.81 193 GLU A O 1
ATOM 1447 N N . ALA A 1 194 ? 13.682 -10.755 1.662 1.00 92.19 194 ALA A N 1
ATOM 1448 C CA . ALA A 1 194 ? 12.355 -10.276 1.280 1.00 92.19 194 ALA A CA 1
ATOM 1449 C C . ALA A 1 194 ? 12.281 -8.738 1.205 1.00 92.19 194 ALA A C 1
ATOM 1451 O O . ALA A 1 194 ? 11.648 -8.182 0.303 1.00 92.19 194 ALA A O 1
ATOM 1452 N N . LEU A 1 195 ? 12.932 -8.038 2.135 1.00 95.50 195 LEU A N 1
ATOM 1453 C CA . LEU A 1 195 ? 13.000 -6.579 2.159 1.00 95.50 195 LEU A CA 1
ATOM 1454 C C . LEU A 1 195 ? 13.846 -6.029 1.009 1.00 95.50 195 LEU A C 1
ATOM 1456 O O . LEU A 1 195 ? 13.447 -5.036 0.404 1.00 95.50 195 LEU A O 1
ATOM 1460 N N . ALA A 1 196 ? 14.942 -6.694 0.637 1.00 93.06 196 ALA A N 1
ATOM 1461 C CA . ALA A 1 196 ? 15.754 -6.300 -0.512 1.00 93.06 196 ALA A CA 1
ATOM 1462 C C . ALA A 1 196 ? 14.937 -6.323 -1.818 1.00 93.06 196 ALA A C 1
ATOM 1464 O O . ALA A 1 196 ? 15.019 -5.397 -2.630 1.00 93.06 196 ALA A O 1
ATOM 1465 N N . GLU A 1 197 ? 14.081 -7.333 -2.009 1.00 90.31 197 GLU A N 1
ATOM 1466 C CA . GLU A 1 197 ? 13.163 -7.382 -3.154 1.00 90.31 197 GLU A CA 1
ATOM 1467 C C . GLU A 1 197 ? 12.139 -6.238 -3.145 1.00 90.31 197 GLU A C 1
ATOM 1469 O O . GLU A 1 197 ? 11.859 -5.641 -4.191 1.00 90.31 197 GLU A O 1
ATOM 1474 N N . LEU A 1 198 ? 11.574 -5.924 -1.975 1.00 92.38 198 LEU A N 1
ATOM 1475 C CA . LEU A 1 198 ? 10.610 -4.834 -1.818 1.00 92.38 198 LEU A CA 1
ATOM 1476 C C . LEU A 1 198 ? 11.257 -3.464 -2.051 1.00 92.38 198 LEU A C 1
ATOM 1478 O O . LEU A 1 198 ? 10.654 -2.628 -2.723 1.00 92.38 198 LEU A O 1
ATOM 1482 N N . LEU A 1 199 ? 12.485 -3.246 -1.578 1.00 93.06 199 LEU A N 1
ATOM 1483 C CA . LEU A 1 199 ? 13.258 -2.024 -1.817 1.00 93.06 199 LEU A CA 1
ATOM 1484 C C . LEU A 1 199 ? 13.589 -1.845 -3.302 1.00 93.06 199 LEU A C 1
ATOM 1486 O O . LEU A 1 199 ? 13.387 -0.764 -3.857 1.00 93.06 199 LEU A O 1
ATOM 1490 N N . LEU A 1 200 ? 14.007 -2.913 -3.991 1.00 89.62 200 LEU A N 1
ATOM 1491 C CA . LEU A 1 200 ? 14.209 -2.879 -5.445 1.00 89.62 200 LEU A CA 1
ATOM 1492 C C . LEU A 1 200 ? 12.920 -2.526 -6.193 1.00 89.62 200 LEU A C 1
ATOM 1494 O O . LEU A 1 200 ? 12.946 -1.736 -7.139 1.00 89.62 200 LEU A O 1
ATOM 1498 N N . MET A 1 201 ? 11.787 -3.080 -5.759 1.00 89.00 201 MET A N 1
ATOM 1499 C CA . MET A 1 201 ? 10.484 -2.759 -6.333 1.00 89.00 201 MET A CA 1
ATOM 1500 C C . MET A 1 201 ? 10.078 -1.309 -6.059 1.00 89.00 201 MET A C 1
ATOM 1502 O O . MET A 1 201 ? 9.577 -0.648 -6.968 1.00 89.00 201 MET A O 1
ATOM 1506 N N . ALA A 1 202 ? 10.318 -0.801 -4.847 1.00 90.38 202 ALA A N 1
ATOM 1507 C CA . ALA A 1 202 ? 10.074 0.591 -4.492 1.00 90.38 202 ALA A CA 1
ATOM 1508 C C . ALA A 1 202 ? 10.893 1.524 -5.390 1.00 90.38 202 ALA A C 1
ATOM 1510 O O . ALA A 1 202 ? 10.321 2.403 -6.028 1.00 90.38 202 ALA A O 1
ATOM 1511 N N . HIS A 1 203 ? 12.194 1.264 -5.549 1.00 86.94 203 HIS A N 1
ATOM 1512 C CA . HIS A 1 203 ? 13.057 2.003 -6.472 1.00 86.94 203 HIS A CA 1
ATOM 1513 C C . HIS A 1 203 ? 12.549 1.976 -7.915 1.00 86.94 203 HIS A C 1
ATOM 1515 O O . HIS A 1 203 ? 12.487 3.016 -8.566 1.00 86.94 203 HIS A O 1
ATOM 1521 N N . ALA A 1 204 ? 12.163 0.801 -8.412 1.00 82.56 204 ALA A N 1
ATOM 1522 C CA . ALA A 1 204 ? 11.626 0.641 -9.759 1.00 82.56 204 ALA A CA 1
ATOM 1523 C C . ALA A 1 204 ? 10.296 1.389 -9.964 1.00 82.56 204 ALA A C 1
ATOM 1525 O O . ALA A 1 204 ? 9.969 1.785 -11.082 1.00 82.56 204 ALA A O 1
ATOM 1526 N N . ALA A 1 205 ? 9.533 1.580 -8.889 1.00 84.44 205 ALA A N 1
ATOM 1527 C CA . ALA A 1 205 ? 8.287 2.327 -8.879 1.00 84.44 205 ALA A CA 1
ATOM 1528 C C . ALA A 1 205 ? 8.486 3.843 -8.755 1.00 84.44 205 ALA A C 1
ATOM 1530 O O . ALA A 1 205 ? 7.592 4.600 -9.127 1.00 84.44 205 ALA A O 1
ATOM 1531 N N . MET A 1 206 ? 9.628 4.312 -8.249 1.00 84.62 206 MET A N 1
ATOM 1532 C CA . MET A 1 206 ? 9.874 5.742 -8.093 1.00 84.62 206 MET A CA 1
ATOM 1533 C C . MET A 1 206 ? 9.896 6.461 -9.444 1.00 84.62 206 MET A C 1
ATOM 1535 O O . MET A 1 206 ? 10.627 6.097 -10.368 1.00 84.62 206 MET A O 1
ATOM 1539 N N . THR A 1 207 ? 9.142 7.553 -9.523 1.00 76.31 207 THR A N 1
ATOM 1540 C CA . THR A 1 207 ? 9.264 8.546 -10.591 1.00 76.31 207 THR A CA 1
ATOM 1541 C C . THR A 1 207 ? 10.173 9.696 -10.174 1.00 76.31 207 THR A C 1
ATOM 1543 O O . THR A 1 207 ? 10.463 9.904 -8.993 1.00 76.31 207 THR A O 1
ATOM 1546 N N . LYS A 1 208 ? 10.559 10.541 -11.138 1.00 69.12 208 LYS A N 1
ATOM 1547 C CA . LYS A 1 208 ? 11.256 11.806 -10.842 1.00 69.12 208 LYS A CA 1
ATOM 1548 C C . LYS A 1 208 ? 10.461 12.742 -9.920 1.00 69.12 208 LYS A C 1
ATOM 1550 O O . LYS A 1 208 ? 11.070 13.594 -9.282 1.00 69.12 208 LYS A O 1
ATOM 1555 N N . ILE A 1 209 ? 9.131 12.621 -9.877 1.00 67.62 209 ILE A N 1
ATOM 1556 C CA . ILE A 1 209 ? 8.266 13.431 -9.007 1.00 67.62 209 ILE A CA 1
ATOM 1557 C C . ILE A 1 209 ? 8.287 12.872 -7.580 1.00 67.62 209 ILE A C 1
ATOM 1559 O O . ILE A 1 209 ? 8.405 13.644 -6.634 1.00 67.62 209 ILE A O 1
ATOM 1563 N N . ASP A 1 210 ? 8.256 11.546 -7.430 1.00 70.56 210 ASP A N 1
ATOM 1564 C CA . ASP A 1 210 ? 8.281 10.886 -6.117 1.00 70.56 210 ASP A CA 1
ATOM 1565 C C . ASP A 1 210 ? 9.586 11.156 -5.363 1.00 70.56 210 ASP A C 1
ATOM 1567 O O . ASP A 1 210 ? 9.570 11.340 -4.153 1.00 70.56 210 ASP A O 1
ATOM 1571 N N . ALA A 1 211 ? 10.707 11.268 -6.082 1.00 61.91 211 ALA A N 1
ATOM 1572 C CA . ALA A 1 211 ? 12.009 11.607 -5.504 1.00 61.91 211 ALA A CA 1
ATOM 1573 C C . ALA A 1 211 ? 12.095 13.037 -4.928 1.00 61.91 211 ALA A C 1
ATOM 1575 O O . ALA A 1 211 ? 13.049 13.358 -4.222 1.00 61.91 211 ALA A O 1
ATOM 1576 N N . LEU A 1 212 ? 11.146 13.919 -5.268 1.00 63.44 212 LEU A N 1
ATOM 1577 C CA . LEU A 1 212 ? 11.123 15.322 -4.834 1.00 63.44 212 LEU A CA 1
ATOM 1578 C C . LEU A 1 212 ? 10.139 15.580 -3.689 1.00 63.44 212 LEU A C 1
ATOM 1580 O O . LEU A 1 212 ? 10.186 16.648 -3.076 1.00 63.44 212 LEU A O 1
ATOM 1584 N N . HIS A 1 213 ? 9.236 14.643 -3.414 1.00 63.75 213 HIS A N 1
ATOM 1585 C CA . HIS A 1 213 ? 8.250 14.767 -2.353 1.00 63.75 213 HIS A CA 1
ATOM 1586 C C . HIS A 1 213 ? 8.745 14.028 -1.106 1.00 63.75 213 HIS A C 1
ATOM 1588 O O . HIS A 1 213 ? 9.388 12.993 -1.220 1.00 63.75 213 HIS A O 1
ATOM 1594 N N . HIS A 1 214 ? 8.439 14.577 0.076 1.00 72.06 214 HIS A N 1
ATOM 1595 C CA . HIS A 1 214 ? 8.809 14.076 1.417 1.00 72.06 214 HIS A CA 1
ATOM 1596 C C . HIS A 1 214 ? 10.129 14.617 2.010 1.00 72.06 214 HIS A C 1
ATOM 1598 O O . HIS A 1 214 ? 10.860 13.903 2.695 1.00 72.06 214 HIS A O 1
ATOM 1604 N N . GLU A 1 215 ? 10.411 15.913 1.817 1.00 72.31 215 GLU A N 1
ATOM 1605 C CA . GLU A 1 215 ? 11.509 16.603 2.516 1.00 72.31 215 GLU A CA 1
ATOM 1606 C C . GLU A 1 215 ? 11.469 16.343 4.035 1.00 72.31 215 GLU A C 1
ATOM 1608 O O . GLU A 1 215 ? 10.425 16.480 4.681 1.00 72.31 215 GLU A O 1
ATOM 1613 N N . GLY A 1 216 ? 12.616 15.959 4.602 1.00 83.69 216 GLY A N 1
ATOM 1614 C CA . GLY A 1 216 ? 12.787 15.712 6.036 1.00 83.69 216 GLY A CA 1
ATOM 1615 C C . GLY A 1 216 ? 12.063 14.476 6.578 1.00 83.69 216 GLY A C 1
ATOM 1616 O O . GLY A 1 216 ? 12.027 14.308 7.793 1.00 83.69 216 GLY A O 1
ATOM 1617 N N . LEU A 1 217 ? 11.462 13.636 5.723 1.00 89.44 217 LEU A N 1
ATOM 1618 C CA . LEU A 1 217 ? 10.820 12.399 6.175 1.00 89.44 217 LEU A CA 1
ATOM 1619 C C . LEU A 1 217 ? 11.853 11.381 6.666 1.00 89.44 217 LEU A C 1
ATOM 1621 O O . LEU A 1 217 ? 11.620 10.769 7.700 1.00 89.44 217 LEU A O 1
ATOM 1625 N N . ARG A 1 218 ? 12.994 11.258 5.978 1.00 89.94 218 ARG A N 1
ATOM 1626 C CA . ARG A 1 218 ? 14.117 10.423 6.423 1.00 89.94 218 ARG A CA 1
ATOM 1627 C C . ARG A 1 218 ? 14.573 10.808 7.827 1.00 89.94 218 ARG A C 1
ATOM 1629 O O . ARG A 1 218 ? 14.457 10.008 8.735 1.00 89.94 218 ARG A O 1
ATOM 1636 N N . ASP A 1 219 ? 14.899 12.085 8.039 1.00 91.62 219 ASP A N 1
ATOM 1637 C CA . ASP A 1 219 ? 15.294 12.607 9.358 1.00 91.62 219 ASP A CA 1
ATOM 1638 C C . ASP A 1 219 ? 14.259 12.328 10.468 1.00 91.62 219 ASP A C 1
ATOM 1640 O O . ASP A 1 219 ? 14.600 12.260 11.651 1.00 91.62 219 ASP A O 1
ATOM 1644 N N . LEU A 1 220 ? 12.971 12.255 10.112 1.00 94.94 220 LEU A N 1
ATOM 1645 C CA . LEU A 1 220 ? 11.919 11.876 11.047 1.00 94.94 220 LEU A CA 1
ATOM 1646 C C . LEU A 1 220 ? 11.953 10.370 11.333 1.00 94.94 220 LEU A C 1
ATOM 1648 O O . LEU A 1 220 ? 11.838 9.991 12.498 1.00 94.94 220 LEU A O 1
ATOM 1652 N N . LEU A 1 221 ? 12.051 9.544 10.291 1.00 94.81 221 LEU A N 1
ATOM 1653 C CA . LEU A 1 221 ? 12.004 8.086 10.379 1.00 94.81 221 LEU A CA 1
ATOM 1654 C C . LEU A 1 221 ? 13.270 7.484 10.984 1.00 94.81 221 LEU A C 1
ATOM 1656 O O . LEU A 1 221 ? 13.102 6.583 11.792 1.00 94.81 221 LEU A O 1
ATOM 1660 N N . ASP A 1 222 ? 14.436 8.116 10.819 1.00 90.94 222 ASP A N 1
ATOM 1661 C CA . ASP A 1 222 ? 15.667 7.812 11.568 1.00 90.94 222 ASP A CA 1
ATOM 1662 C C . ASP A 1 222 ? 15.441 7.874 13.101 1.00 90.94 222 ASP A C 1
ATOM 1664 O O . ASP A 1 222 ? 16.254 7.421 13.900 1.00 90.94 222 ASP A O 1
ATOM 1668 N N . GLY A 1 223 ? 14.348 8.497 13.561 1.00 93.19 223 GLY A N 1
ATOM 1669 C CA . GLY A 1 223 ? 13.933 8.498 14.963 1.00 93.19 223 GLY A CA 1
ATOM 1670 C C . GLY A 1 223 ? 13.184 7.239 15.423 1.00 93.19 223 GLY A C 1
ATOM 1671 O O . GLY A 1 223 ? 12.926 7.110 16.623 1.00 93.19 223 GLY A O 1
ATOM 1672 N N . LEU A 1 224 ? 12.791 6.341 14.513 1.00 94.38 224 LEU A N 1
ATOM 1673 C CA . LEU A 1 224 ? 12.127 5.071 14.822 1.00 94.38 224 LEU A CA 1
ATOM 1674 C C . LEU A 1 224 ? 13.096 4.081 15.438 1.00 94.38 224 LEU A C 1
ATOM 1676 O O . LEU A 1 224 ? 12.722 3.362 16.371 1.00 94.38 224 LEU A O 1
ATOM 1680 N N . ASN A 1 225 ? 14.335 4.073 14.965 1.00 92.56 225 ASN A N 1
ATOM 1681 C CA . ASN A 1 225 ? 15.340 3.131 15.392 1.00 92.56 225 ASN A CA 1
ATOM 1682 C C . ASN A 1 225 ? 16.651 3.815 15.797 1.00 92.56 225 ASN A C 1
ATOM 1684 O O . ASN A 1 225 ? 16.940 4.939 15.423 1.00 92.56 225 ASN A O 1
ATOM 1688 N N . ASN A 1 226 ? 17.442 3.142 16.628 1.00 87.56 226 ASN A N 1
ATOM 1689 C CA . ASN A 1 226 ? 18.829 3.519 16.885 1.00 87.56 226 ASN A CA 1
ATOM 1690 C C . ASN A 1 226 ? 19.661 2.265 16.635 1.00 87.56 226 ASN A C 1
ATOM 1692 O O . ASN A 1 226 ? 19.786 1.442 17.545 1.00 87.56 226 ASN A O 1
ATOM 1696 N N . ILE A 1 227 ? 20.156 2.110 15.408 1.00 82.62 227 ILE A N 1
ATOM 1697 C CA . ILE A 1 227 ? 20.884 0.915 14.985 1.00 82.62 227 ILE A CA 1
ATOM 1698 C C . ILE A 1 227 ? 22.150 0.693 15.828 1.00 82.62 227 ILE A C 1
ATOM 1700 O O . ILE A 1 227 ? 22.903 1.624 16.132 1.00 82.62 227 ILE A O 1
ATOM 1704 N N . GLU A 1 228 ? 22.387 -0.552 16.243 1.00 80.75 228 GLU A N 1
ATOM 1705 C CA . GLU A 1 228 ? 23.640 -0.932 16.899 1.00 80.75 228 GLU A CA 1
ATOM 1706 C C . GLU A 1 228 ? 24.827 -0.875 15.917 1.00 80.75 228 GLU A C 1
ATOM 1708 O O . GLU A 1 228 ? 24.707 -1.250 14.751 1.00 80.75 228 GLU A O 1
ATOM 1713 N N . SER A 1 229 ? 26.011 -0.462 16.392 1.00 73.25 229 SER A N 1
ATOM 1714 C CA . SER A 1 229 ? 27.180 -0.194 15.528 1.00 73.25 229 SER A CA 1
ATOM 1715 C C . SER A 1 229 ? 27.619 -1.373 14.657 1.00 73.25 229 SER A C 1
ATOM 1717 O O . SER A 1 229 ? 28.189 -1.173 13.588 1.00 73.25 229 SER A O 1
ATOM 1719 N N . ASP A 1 230 ? 27.395 -2.600 15.129 1.00 76.94 230 ASP A N 1
ATOM 1720 C CA . ASP A 1 230 ? 27.794 -3.813 14.415 1.00 76.94 230 ASP A CA 1
ATOM 1721 C C . ASP A 1 230 ? 26.798 -4.152 13.286 1.00 76.94 230 ASP A C 1
ATOM 1723 O O . ASP A 1 230 ? 27.202 -4.691 12.255 1.00 76.94 230 ASP A O 1
ATOM 1727 N N . ALA A 1 231 ? 25.520 -3.782 13.439 1.00 82.44 231 ALA A N 1
ATOM 1728 C CA . ALA A 1 231 ? 24.486 -3.936 12.413 1.00 82.44 231 ALA A CA 1
ATOM 1729 C C . ALA A 1 231 ? 24.520 -2.800 11.374 1.00 82.44 231 ALA A C 1
ATOM 1731 O O . ALA A 1 231 ? 24.211 -3.031 10.208 1.00 82.44 231 ALA A O 1
ATOM 1732 N N . GLU A 1 232 ? 24.961 -1.600 11.768 1.00 87.56 232 GLU A N 1
ATOM 1733 C CA . GLU A 1 232 ? 25.041 -0.408 10.907 1.00 87.56 232 GLU A CA 1
ATOM 1734 C C . GLU A 1 232 ? 25.893 -0.640 9.652 1.00 87.56 232 GLU A C 1
ATOM 1736 O O . GLU A 1 232 ? 25.519 -0.233 8.548 1.00 87.56 232 GLU A O 1
ATOM 1741 N N . GLN A 1 233 ? 27.026 -1.336 9.799 1.00 87.25 233 GLN A N 1
ATOM 1742 C CA . GLN A 1 233 ? 27.888 -1.649 8.661 1.00 87.25 233 GLN A CA 1
ATOM 1743 C C . GLN A 1 233 ? 27.215 -2.634 7.695 1.00 87.25 233 GLN A C 1
ATOM 1745 O O . GLN A 1 233 ? 27.231 -2.396 6.490 1.00 87.25 233 GLN A O 1
ATOM 1750 N N . ALA A 1 234 ? 26.627 -3.717 8.211 1.00 86.69 234 ALA A N 1
ATOM 1751 C CA . ALA A 1 234 ? 25.975 -4.733 7.384 1.00 86.69 234 ALA A CA 1
ATOM 1752 C C . ALA A 1 234 ? 24.780 -4.148 6.616 1.00 86.69 234 ALA A C 1
ATOM 1754 O O . ALA A 1 234 ? 24.658 -4.361 5.413 1.00 86.69 234 ALA A O 1
ATOM 1755 N N . PHE A 1 235 ? 23.962 -3.343 7.296 1.00 90.19 235 PHE A N 1
ATOM 1756 C CA . PHE A 1 235 ? 22.875 -2.588 6.681 1.00 90.19 235 PHE A CA 1
ATOM 1757 C C . PHE A 1 235 ? 23.379 -1.657 5.569 1.00 90.19 235 PHE A C 1
ATOM 1759 O O . PHE A 1 235 ? 22.869 -1.693 4.452 1.00 90.19 235 PHE A O 1
ATOM 1766 N N . SER A 1 236 ? 24.420 -0.864 5.840 1.00 89.19 236 SER A N 1
ATOM 1767 C CA . SER A 1 236 ? 24.977 0.072 4.853 1.00 89.19 236 SER A CA 1
ATOM 1768 C C . SER A 1 236 ? 25.488 -0.636 3.592 1.00 89.19 236 SER A C 1
ATOM 1770 O O . SER A 1 236 ? 25.264 -0.150 2.484 1.00 89.19 236 SER A O 1
ATOM 1772 N N . GLU A 1 237 ? 26.164 -1.779 3.753 1.00 91.31 237 GLU A N 1
ATOM 1773 C CA . GLU A 1 237 ? 26.655 -2.597 2.635 1.00 91.31 237 GLU A CA 1
ATOM 1774 C C . GLU A 1 237 ? 25.492 -3.157 1.793 1.00 91.31 237 GLU A C 1
ATOM 1776 O O . GLU A 1 237 ? 25.552 -3.122 0.561 1.00 91.31 237 GLU A O 1
ATOM 1781 N N . GLU A 1 238 ? 24.414 -3.617 2.436 1.00 91.38 238 GLU A N 1
ATOM 1782 C CA . GLU A 1 238 ? 23.228 -4.146 1.751 1.00 91.38 238 GLU A CA 1
ATOM 1783 C C . GLU A 1 238 ? 22.476 -3.049 0.978 1.00 91.38 238 GLU A C 1
ATOM 1785 O O . GLU A 1 238 ? 22.152 -3.224 -0.199 1.00 91.38 238 GLU A O 1
ATOM 1790 N N . ILE A 1 239 ? 22.258 -1.878 1.586 1.00 91.62 239 ILE A N 1
ATOM 1791 C CA . ILE A 1 239 ? 21.606 -0.738 0.923 1.00 91.62 239 ILE A CA 1
A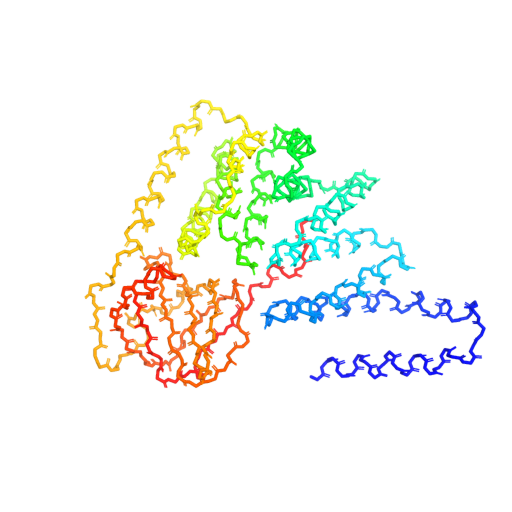TOM 1792 C C . ILE A 1 239 ? 22.428 -0.239 -0.273 1.00 91.62 239 ILE A C 1
ATOM 1794 O O . ILE A 1 239 ? 21.862 0.080 -1.323 1.00 91.62 239 ILE A O 1
ATOM 1798 N N . GLU A 1 240 ? 23.761 -0.207 -0.165 1.00 91.94 240 GLU A N 1
ATOM 1799 C CA . GLU A 1 240 ? 24.632 0.134 -1.295 1.00 91.94 240 GLU A CA 1
ATOM 1800 C C . GLU A 1 240 ? 24.471 -0.879 -2.441 1.00 91.94 240 GLU A C 1
ATOM 1802 O O . GLU A 1 240 ? 24.259 -0.480 -3.591 1.00 91.94 240 GLU A O 1
ATOM 1807 N N . ALA A 1 241 ? 24.472 -2.181 -2.135 1.00 92.00 241 ALA A N 1
ATOM 1808 C CA . ALA A 1 241 ? 24.276 -3.239 -3.124 1.00 92.00 241 ALA A CA 1
ATOM 1809 C C . ALA A 1 241 ? 22.896 -3.164 -3.808 1.00 92.00 241 ALA A C 1
ATOM 1811 O O . ALA A 1 241 ? 22.793 -3.301 -5.036 1.00 92.00 241 ALA A O 1
ATOM 1812 N N . ILE A 1 242 ? 21.835 -2.889 -3.044 1.00 90.31 242 ILE A N 1
ATOM 1813 C CA . ILE A 1 242 ? 20.482 -2.655 -3.567 1.00 90.31 242 ILE A CA 1
ATOM 1814 C C . ILE A 1 242 ? 20.476 -1.440 -4.499 1.00 90.31 242 ILE A C 1
ATOM 1816 O O . ILE A 1 242 ? 19.935 -1.520 -5.605 1.00 90.31 242 ILE A O 1
ATOM 1820 N N . GLY A 1 243 ? 21.125 -0.341 -4.109 1.00 87.38 243 GLY A N 1
ATOM 1821 C CA . GLY A 1 243 ? 21.244 0.868 -4.922 1.00 87.38 243 GLY A CA 1
ATOM 1822 C C . GLY A 1 243 ? 21.994 0.637 -6.239 1.00 87.38 243 GLY A C 1
ATOM 1823 O O . GLY A 1 243 ? 21.560 1.094 -7.302 1.00 87.38 243 GLY A O 1
ATOM 1824 N N . GLU A 1 244 ? 23.094 -0.119 -6.218 1.00 90.12 244 GLU A N 1
ATOM 1825 C CA . GLU A 1 244 ? 23.809 -0.525 -7.433 1.00 90.12 244 GLU A CA 1
ATOM 1826 C C . GLU A 1 244 ? 22.917 -1.357 -8.361 1.00 90.12 244 GLU A C 1
ATOM 1828 O O . GLU A 1 244 ? 22.844 -1.097 -9.569 1.00 90.12 244 GLU A O 1
ATOM 1833 N N . ARG A 1 245 ? 22.176 -2.319 -7.804 1.00 90.00 245 ARG A N 1
ATOM 1834 C CA . ARG A 1 245 ? 21.248 -3.158 -8.569 1.00 90.00 245 ARG A CA 1
ATOM 1835 C C . ARG A 1 245 ? 20.070 -2.359 -9.126 1.00 90.00 245 ARG A C 1
ATOM 1837 O O . ARG A 1 245 ? 19.717 -2.547 -10.291 1.00 90.00 245 ARG A O 1
ATOM 1844 N N . ALA A 1 246 ? 19.527 -1.411 -8.368 1.00 86.88 246 ALA A N 1
ATOM 1845 C CA . ALA A 1 246 ? 18.503 -0.480 -8.838 1.00 86.88 246 ALA A CA 1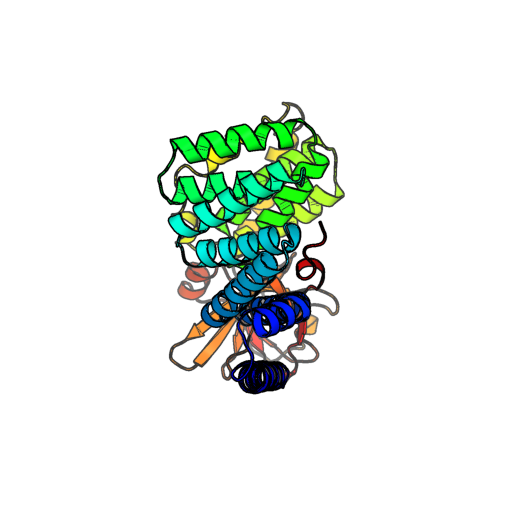
ATOM 1846 C C . ALA A 1 246 ? 19.011 0.369 -10.018 1.00 86.88 246 ALA A C 1
ATOM 1848 O O . ALA A 1 246 ? 18.312 0.541 -11.017 1.00 86.88 246 ALA A O 1
ATOM 1849 N N . ASN A 1 247 ? 20.266 0.829 -9.972 1.00 85.25 247 ASN A N 1
ATOM 1850 C CA . ASN A 1 247 ? 20.888 1.545 -11.089 1.00 85.25 247 ASN A CA 1
ATOM 1851 C C . ASN A 1 247 ? 21.030 0.668 -12.343 1.00 85.25 247 ASN A C 1
ATOM 1853 O O . ASN A 1 247 ? 20.750 1.130 -13.453 1.00 85.25 247 ASN A O 1
ATOM 1857 N N . LEU A 1 248 ? 21.403 -0.606 -12.189 1.00 86.88 248 LEU A N 1
ATOM 1858 C CA . LEU A 1 248 ? 21.412 -1.570 -13.297 1.00 86.88 248 LEU A CA 1
ATOM 1859 C C . LEU A 1 248 ? 20.000 -1.790 -13.864 1.00 86.88 248 LEU A C 1
ATOM 1861 O O . LEU A 1 248 ? 19.823 -1.852 -15.084 1.00 86.88 248 LEU A O 1
ATOM 1865 N N . HIS A 1 249 ? 18.992 -1.846 -12.992 1.00 87.25 249 HIS A N 1
ATOM 1866 C CA . HIS A 1 249 ? 17.579 -1.940 -13.357 1.00 87.25 249 HIS A CA 1
ATOM 1867 C C . HIS A 1 249 ? 17.021 -0.665 -14.002 1.00 87.25 249 HIS A C 1
ATOM 1869 O O . HIS A 1 249 ? 15.932 -0.719 -14.556 1.00 87.25 249 HIS A O 1
ATOM 1875 N N . ASN A 1 250 ? 17.747 0.453 -14.015 1.00 81.81 250 ASN A N 1
ATOM 1876 C CA . ASN A 1 250 ? 17.350 1.650 -14.761 1.00 81.81 250 ASN A CA 1
ATOM 1877 C C . ASN A 1 250 ? 17.921 1.682 -16.187 1.00 81.81 250 ASN A C 1
ATOM 1879 O O . ASN A 1 250 ? 17.463 2.465 -17.021 1.00 81.81 250 ASN A O 1
ATOM 1883 N N . ALA A 1 251 ? 18.906 0.839 -16.514 1.00 87.25 251 ALA A N 1
ATOM 1884 C CA . ALA A 1 251 ? 19.492 0.798 -17.851 1.00 87.25 251 ALA A CA 1
ATOM 1885 C C . ALA A 1 251 ? 18.556 0.090 -18.857 1.00 87.25 251 ALA A C 1
ATOM 1887 O O . ALA A 1 251 ? 18.036 -0.981 -18.533 1.00 87.25 251 ALA A O 1
ATOM 1888 N N . PRO A 1 252 ? 18.366 0.608 -20.090 1.00 88.75 252 PRO A N 1
ATOM 1889 C CA . PRO A 1 252 ? 17.534 -0.055 -21.094 1.00 88.75 252 PRO A CA 1
ATOM 1890 C C . PRO A 1 252 ? 18.002 -1.481 -21.400 1.00 88.75 252 PRO A C 1
ATOM 1892 O O . PRO A 1 252 ? 19.205 -1.743 -21.417 1.00 88.75 252 PRO A O 1
ATOM 1895 N N . LEU A 1 253 ? 17.066 -2.377 -21.723 1.00 88.50 253 LEU A N 1
ATOM 1896 C CA . LEU A 1 253 ? 17.401 -3.733 -22.164 1.00 88.50 253 LEU A CA 1
ATOM 1897 C C . LEU A 1 253 ? 18.296 -3.700 -23.413 1.00 88.50 253 LEU A C 1
ATOM 1899 O O . LEU A 1 253 ? 18.058 -2.943 -24.366 1.00 88.50 253 LEU A O 1
ATOM 1903 N N . GLU A 1 254 ? 19.330 -4.541 -23.414 1.00 84.56 254 GLU A N 1
ATOM 1904 C CA . GLU A 1 254 ? 20.223 -4.698 -24.565 1.00 84.56 254 GLU A CA 1
ATOM 1905 C C . GLU A 1 254 ? 19.520 -5.440 -25.708 1.00 84.56 254 GLU A C 1
ATOM 1907 O O . GLU A 1 254 ? 19.550 -4.991 -26.860 1.00 84.56 254 GLU A O 1
ATOM 1912 N N . ASP A 1 255 ? 18.827 -6.528 -25.368 1.00 85.38 255 ASP A N 1
ATOM 1913 C CA . ASP A 1 255 ? 18.122 -7.385 -26.311 1.00 85.38 255 ASP A CA 1
ATOM 1914 C C . ASP A 1 255 ? 16.729 -6.835 -26.642 1.00 85.38 255 ASP A C 1
ATOM 1916 O O . ASP A 1 255 ? 15.859 -6.688 -25.785 1.00 85.38 255 ASP A O 1
ATOM 1920 N N . THR A 1 256 ? 16.499 -6.568 -27.929 1.00 90.12 256 THR A N 1
ATOM 1921 C CA . THR A 1 256 ? 15.195 -6.160 -28.473 1.00 90.12 256 THR A CA 1
ATOM 1922 C C . THR A 1 256 ? 14.746 -7.111 -29.567 1.00 90.12 256 THR A C 1
ATOM 1924 O O . THR A 1 256 ? 15.560 -7.655 -30.318 1.00 90.12 256 THR A O 1
ATOM 1927 N N . TRP A 1 257 ? 13.436 -7.325 -29.669 1.00 94.19 257 TRP A N 1
ATOM 1928 C CA . TRP A 1 257 ? 12.821 -8.294 -30.568 1.00 94.19 257 TRP A CA 1
ATOM 1929 C C . TRP A 1 257 ? 11.809 -7.606 -31.478 1.00 94.19 257 TRP A C 1
ATOM 1931 O O . TRP A 1 257 ? 10.715 -7.233 -31.056 1.00 94.19 257 TRP A O 1
ATOM 1941 N N . ASN A 1 258 ? 12.169 -7.478 -32.755 1.00 90.31 258 ASN A N 1
ATOM 1942 C CA . ASN A 1 258 ? 11.282 -6.915 -33.777 1.00 90.31 258 ASN A CA 1
ATOM 1943 C C . ASN A 1 258 ? 10.219 -7.920 -34.264 1.00 90.31 258 ASN A C 1
ATOM 1945 O O . ASN A 1 258 ? 9.165 -7.514 -34.768 1.00 90.31 258 ASN A O 1
ATOM 1949 N N . ASP A 1 259 ? 10.478 -9.216 -34.080 1.00 94.81 259 ASP A N 1
ATOM 1950 C CA . ASP A 1 259 ? 9.587 -10.326 -34.419 1.00 94.81 259 ASP A CA 1
ATOM 1951 C C . ASP A 1 259 ? 8.891 -10.878 -33.170 1.00 94.81 259 ASP A C 1
ATOM 1953 O O . ASP A 1 259 ? 9.419 -10.788 -32.064 1.00 94.81 259 ASP A O 1
ATOM 1957 N N . TRP A 1 260 ? 7.702 -11.456 -33.356 1.00 95.81 260 TRP A N 1
ATOM 1958 C CA . TRP A 1 260 ? 6.945 -12.093 -32.276 1.00 95.81 260 TRP A CA 1
ATOM 1959 C C . TRP A 1 260 ? 7.661 -13.344 -31.770 1.00 95.81 260 TRP A C 1
ATOM 1961 O O . TRP A 1 260 ? 7.880 -14.285 -32.538 1.00 95.81 260 TRP A O 1
ATOM 1971 N N . GLN A 1 261 ? 7.972 -13.372 -30.478 1.00 95.75 261 GLN A N 1
ATOM 1972 C CA . GLN A 1 261 ? 8.629 -14.496 -29.812 1.00 95.75 261 GLN A CA 1
ATOM 1973 C C . GLN A 1 261 ? 7.777 -15.023 -28.656 1.00 95.75 261 GLN A C 1
ATOM 1975 O O . GLN A 1 261 ? 7.000 -14.247 -28.111 1.00 95.75 261 GLN A O 1
ATOM 1980 N N . PRO A 1 262 ? 7.891 -16.305 -28.268 1.00 94.94 262 PRO A N 1
ATOM 1981 C CA . PRO A 1 262 ? 7.201 -16.821 -27.084 1.00 94.94 262 PRO A CA 1
ATOM 1982 C C . PRO A 1 262 ? 7.497 -15.974 -25.837 1.00 94.94 262 PRO A C 1
ATOM 1984 O O . PRO A 1 262 ? 8.653 -15.604 -25.620 1.00 94.94 262 PRO A O 1
ATOM 1987 N N . SER A 1 263 ? 6.472 -15.680 -25.031 1.00 92.25 263 SER A N 1
ATOM 1988 C CA . SER A 1 263 ? 6.599 -14.956 -23.753 1.00 92.25 263 SER A CA 1
ATOM 1989 C C . SER A 1 263 ? 7.583 -15.625 -22.792 1.00 92.25 263 SER A C 1
ATOM 1991 O O . SER A 1 263 ? 8.379 -14.922 -22.178 1.00 92.25 263 SER A O 1
ATOM 1993 N N . GLU A 1 264 ? 7.605 -16.961 -22.764 1.00 92.50 264 GLU A N 1
ATOM 1994 C CA . GLU A 1 264 ? 8.533 -17.802 -21.984 1.00 92.50 264 GLU A CA 1
ATOM 1995 C C . GLU A 1 264 ? 10.016 -17.479 -22.223 1.00 92.50 264 GLU A C 1
ATOM 1997 O O . GLU A 1 264 ? 10.871 -17.741 -21.381 1.00 92.50 264 GLU A O 1
ATOM 2002 N N . ARG A 1 265 ? 10.354 -16.913 -23.392 1.00 92.31 265 ARG A N 1
ATOM 2003 C CA . ARG A 1 265 ? 11.728 -16.488 -23.690 1.00 92.31 265 ARG A CA 1
ATOM 2004 C C . ARG A 1 265 ? 12.112 -15.216 -22.925 1.00 92.31 265 ARG A C 1
ATOM 2006 O O . ARG A 1 265 ? 13.300 -14.973 -22.740 1.00 92.31 265 ARG A O 1
ATOM 2013 N N . LEU A 1 266 ? 11.134 -14.377 -22.577 1.00 90.00 266 LEU A N 1
ATOM 2014 C CA . LEU A 1 266 ? 11.344 -13.138 -21.824 1.00 90.00 266 LEU A CA 1
ATOM 2015 C C . LEU A 1 266 ? 11.252 -13.406 -20.331 1.00 90.00 266 LEU A C 1
ATOM 2017 O O . LEU A 1 266 ? 12.143 -13.012 -19.593 1.00 90.00 266 LEU A O 1
ATOM 2021 N N . ILE A 1 267 ? 10.166 -14.060 -19.927 1.00 89.69 267 ILE A N 1
ATOM 2022 C CA . ILE A 1 267 ? 9.868 -14.430 -18.549 1.00 89.69 267 ILE A CA 1
ATOM 2023 C C . ILE A 1 267 ? 9.624 -15.935 -18.551 1.00 89.69 267 ILE A C 1
ATOM 2025 O O . ILE A 1 267 ? 8.581 -16.355 -19.059 1.00 89.69 267 ILE A O 1
ATOM 2029 N N . PRO A 1 268 ? 10.570 -16.741 -18.054 1.00 85.00 268 PRO A N 1
ATOM 2030 C CA . PRO A 1 268 ? 10.373 -18.169 -17.866 1.00 85.00 268 PRO A CA 1
ATOM 2031 C C . PRO A 1 268 ? 9.105 -18.495 -17.067 1.00 85.00 268 PRO A C 1
ATOM 2033 O O . PRO A 1 268 ? 8.686 -17.753 -16.176 1.00 85.00 268 PRO A O 1
ATOM 2036 N N . ASP A 1 269 ? 8.506 -19.646 -17.365 1.00 75.81 269 ASP A N 1
ATOM 2037 C CA . ASP A 1 269 ? 7.330 -20.128 -16.641 1.00 75.81 269 ASP A CA 1
ATOM 2038 C C . ASP A 1 269 ? 7.615 -20.283 -15.141 1.00 75.81 269 ASP A C 1
ATOM 2040 O O . ASP A 1 269 ? 8.546 -20.980 -14.733 1.00 75.81 269 ASP A O 1
ATOM 2044 N N . GLY A 1 270 ? 6.755 -19.680 -14.320 1.00 71.50 270 GLY A N 1
ATOM 2045 C CA . GLY A 1 270 ? 6.856 -19.711 -12.859 1.00 71.50 270 GLY A CA 1
ATOM 2046 C C . GLY A 1 270 ? 7.552 -18.496 -12.247 1.00 71.50 270 GLY A C 1
ATOM 2047 O O . GLY A 1 270 ? 7.487 -18.335 -11.030 1.00 71.50 270 GLY A O 1
ATOM 2048 N N . GLU A 1 271 ? 8.148 -17.619 -13.057 1.00 84.38 271 GLU A N 1
ATOM 2049 C CA . GLU A 1 271 ? 8.633 -16.321 -12.588 1.00 84.38 271 GLU A CA 1
ATOM 2050 C C . GLU A 1 271 ? 7.483 -15.311 -12.481 1.00 84.38 271 GLU A C 1
ATOM 2052 O O . GLU A 1 271 ? 6.550 -15.288 -13.291 1.00 84.38 271 GLU A O 1
ATOM 2057 N N . ALA A 1 272 ? 7.529 -14.484 -11.437 1.00 81.69 272 ALA A N 1
ATOM 2058 C CA . ALA A 1 272 ? 6.461 -13.556 -11.102 1.00 81.69 272 ALA A CA 1
ATOM 2059 C C . ALA A 1 272 ? 6.794 -12.141 -11.584 1.00 81.69 272 ALA A C 1
ATOM 2061 O O . ALA A 1 272 ? 7.800 -11.550 -11.190 1.00 81.69 272 ALA A O 1
ATOM 2062 N N . LEU A 1 273 ? 5.901 -11.560 -12.383 1.00 90.12 273 LEU A N 1
ATOM 2063 C CA . LEU A 1 273 ? 5.887 -10.124 -12.636 1.00 90.12 273 LEU A CA 1
ATOM 2064 C C . LEU A 1 273 ? 4.972 -9.466 -11.614 1.00 90.12 273 LEU A C 1
ATOM 2066 O O . LEU A 1 273 ? 3.806 -9.832 -11.515 1.00 90.12 273 LEU A O 1
ATOM 2070 N N . ARG A 1 274 ? 5.451 -8.474 -10.869 1.00 90.25 274 ARG A N 1
ATOM 2071 C CA . ARG A 1 274 ? 4.585 -7.723 -9.951 1.00 90.25 274 ARG A CA 1
ATOM 2072 C C . ARG A 1 274 ? 4.159 -6.418 -10.581 1.00 90.25 274 ARG A C 1
ATOM 2074 O O . ARG A 1 274 ? 5.000 -5.655 -11.039 1.00 90.25 274 ARG A O 1
ATOM 2081 N N . VAL A 1 275 ? 2.864 -6.151 -10.611 1.00 89.88 275 VAL A N 1
ATOM 2082 C CA . VAL A 1 275 ? 2.327 -4.891 -11.109 1.00 89.88 275 VAL A CA 1
ATOM 2083 C C . VAL A 1 275 ? 2.683 -3.789 -10.130 1.00 89.88 275 VAL A C 1
ATOM 2085 O O . VAL A 1 275 ? 2.327 -3.841 -8.955 1.00 89.88 275 VAL A O 1
ATOM 2088 N N . VAL A 1 276 ? 3.369 -2.782 -10.648 1.00 88.56 276 VAL A N 1
ATOM 2089 C CA . VAL A 1 276 ? 3.759 -1.585 -9.914 1.00 88.56 276 VAL A CA 1
ATOM 2090 C C . VAL A 1 276 ? 2.719 -0.491 -10.102 1.00 88.56 276 VAL A C 1
ATOM 2092 O O . VAL A 1 276 ? 2.347 0.167 -9.144 1.00 88.56 276 VAL A O 1
ATOM 2095 N N . ARG A 1 277 ? 2.225 -0.308 -11.332 1.00 85.94 277 ARG A N 1
ATOM 2096 C CA . ARG A 1 277 ? 1.179 0.668 -11.667 1.00 85.94 277 ARG A CA 1
ATOM 2097 C C . ARG A 1 277 ? 0.564 0.382 -13.026 1.00 85.94 277 ARG A C 1
ATOM 2099 O O . ARG A 1 277 ? 1.111 -0.372 -13.830 1.00 85.94 277 ARG A O 1
ATOM 2106 N N . SER A 1 278 ? -0.563 1.030 -13.291 1.00 87.31 278 SER A N 1
ATOM 2107 C CA . SER A 1 278 ? -1.226 1.004 -14.588 1.00 87.31 278 SER A CA 1
ATOM 2108 C C . SER A 1 278 ? -1.676 2.407 -14.960 1.00 87.31 278 SER A C 1
ATOM 2110 O O . SER A 1 278 ? -2.345 3.076 -14.175 1.00 87.31 278 SER A O 1
ATOM 2112 N N . GLU A 1 279 ? -1.377 2.814 -16.187 1.00 85.62 279 GLU A N 1
ATOM 2113 C CA . GLU A 1 279 ? -1.803 4.093 -16.747 1.00 85.62 279 GLU A CA 1
ATOM 2114 C C . GLU A 1 279 ? -2.618 3.871 -18.011 1.00 85.62 279 GLU A C 1
ATOM 2116 O O . GLU A 1 279 ? -2.353 2.949 -18.783 1.00 85.62 279 GLU A O 1
ATOM 2121 N N . VAL A 1 280 ? -3.634 4.710 -18.203 1.00 84.94 280 VAL A N 1
ATOM 2122 C CA . VAL A 1 280 ? -4.480 4.694 -19.395 1.00 84.94 280 VAL A CA 1
ATOM 2123 C C . VAL A 1 280 ? -4.384 6.057 -20.056 1.00 84.94 280 VAL A C 1
ATOM 2125 O O . VAL A 1 280 ? -4.652 7.071 -19.409 1.00 84.94 280 VAL A O 1
ATOM 2128 N N . ASP A 1 281 ? -3.997 6.081 -21.328 1.00 83.31 281 ASP A N 1
ATOM 2129 C CA . ASP A 1 281 ? -3.888 7.324 -22.087 1.00 83.31 281 ASP A CA 1
ATOM 2130 C C . ASP A 1 281 ? -5.262 7.837 -22.569 1.00 83.31 281 ASP A C 1
ATOM 2132 O O . ASP A 1 281 ? -6.301 7.186 -22.423 1.00 83.31 281 ASP A O 1
ATOM 2136 N N . GLU A 1 282 ? -5.280 9.025 -23.178 1.00 82.31 282 GLU A N 1
ATOM 2137 C CA . GLU A 1 282 ? -6.505 9.645 -23.714 1.00 82.31 282 GLU A CA 1
ATOM 2138 C C . GLU A 1 282 ? -7.180 8.822 -24.828 1.00 82.31 282 GLU A C 1
ATOM 2140 O O . GLU A 1 282 ? -8.362 9.018 -25.117 1.00 82.31 282 GLU A O 1
ATOM 2145 N N . HIS A 1 283 ? -6.444 7.899 -25.452 1.00 82.31 283 HIS A N 1
ATOM 2146 C CA . HIS A 1 283 ? -6.924 7.022 -26.517 1.00 82.31 283 HIS A CA 1
ATOM 2147 C C . HIS A 1 283 ? -7.418 5.670 -25.979 1.00 82.31 283 HIS A C 1
ATOM 2149 O O . HIS A 1 283 ? -7.952 4.869 -26.746 1.00 82.31 283 HIS A O 1
ATOM 2155 N N . GLY A 1 284 ? -7.302 5.430 -24.668 1.00 80.19 284 GLY A N 1
ATOM 2156 C CA . GLY A 1 284 ? -7.711 4.189 -24.020 1.00 80.19 284 GLY A CA 1
ATOM 2157 C C . GLY A 1 284 ? -6.680 3.063 -24.119 1.00 80.19 284 GLY A C 1
ATOM 2158 O O . GLY A 1 284 ? -7.032 1.914 -23.844 1.00 80.19 284 GLY A O 1
ATOM 2159 N N . HIS A 1 285 ? -5.440 3.366 -24.506 1.00 85.25 285 HIS A N 1
ATOM 2160 C CA . HIS A 1 285 ? -4.337 2.417 -24.429 1.00 85.25 285 HIS A CA 1
ATOM 2161 C C . HIS A 1 285 ? -3.878 2.272 -22.985 1.00 85.25 285 HIS A C 1
ATOM 2163 O O . HIS A 1 285 ? -3.818 3.264 -22.258 1.00 85.25 285 HIS A O 1
ATOM 2169 N N . THR A 1 286 ? -3.504 1.058 -22.591 1.00 88.50 286 THR A N 1
ATOM 2170 C CA . THR A 1 286 ? -3.026 0.789 -21.234 1.00 88.50 286 THR A CA 1
ATOM 2171 C C . THR A 1 286 ? -1.532 0.487 -21.247 1.00 88.50 286 THR A C 1
ATOM 2173 O O . THR A 1 286 ? -1.078 -0.395 -21.979 1.00 88.50 286 THR A O 1
ATOM 2176 N N . LEU A 1 287 ? -0.779 1.185 -20.397 1.00 90.62 287 LEU A N 1
ATOM 2177 C CA . LEU A 1 287 ? 0.582 0.827 -20.017 1.00 90.62 287 LEU A CA 1
ATOM 2178 C C . LEU A 1 287 ? 0.551 0.219 -18.614 1.00 90.62 287 LEU A C 1
ATOM 2180 O O . LEU A 1 287 ? 0.195 0.898 -17.652 1.00 90.62 287 LEU A O 1
ATOM 2184 N N . ILE A 1 288 ? 0.935 -1.049 -18.494 1.00 91.50 288 ILE A N 1
ATOM 2185 C CA . ILE A 1 288 ? 1.097 -1.716 -17.199 1.00 91.50 288 ILE A CA 1
ATOM 2186 C C . ILE A 1 288 ? 2.588 -1.780 -16.897 1.00 91.50 288 ILE A C 1
ATOM 2188 O O . ILE A 1 288 ? 3.340 -2.436 -17.615 1.00 91.50 288 ILE A O 1
ATOM 2192 N N . VAL A 1 289 ? 3.020 -1.102 -15.842 1.00 91.31 289 VAL A N 1
ATOM 2193 C CA . VAL A 1 289 ? 4.400 -1.179 -15.364 1.00 91.31 289 VAL A CA 1
ATOM 2194 C C . VAL A 1 289 ? 4.494 -2.348 -14.401 1.00 91.31 289 VAL A C 1
ATOM 2196 O O . VAL A 1 289 ? 3.739 -2.424 -13.428 1.00 91.31 289 VAL A O 1
ATOM 2199 N N . VAL A 1 290 ? 5.418 -3.260 -14.673 1.00 92.19 290 VAL A N 1
ATOM 2200 C CA . VAL A 1 290 ? 5.677 -4.435 -13.841 1.00 92.19 290 VAL A CA 1
ATOM 2201 C C . VAL A 1 290 ? 7.133 -4.489 -13.418 1.00 92.19 290 VAL A C 1
ATOM 2203 O O . VAL A 1 290 ? 7.997 -4.018 -14.147 1.00 92.19 290 VAL A O 1
ATOM 2206 N N . HIS A 1 291 ? 7.408 -5.104 -12.277 1.00 91.75 291 HIS A N 1
ATOM 2207 C CA . HIS A 1 291 ? 8.746 -5.376 -11.776 1.00 91.75 291 HIS A CA 1
ATOM 2208 C C . HIS A 1 291 ? 9.048 -6.875 -11.829 1.00 91.75 291 HIS A C 1
ATOM 2210 O O . HIS A 1 291 ? 8.230 -7.697 -11.410 1.00 91.75 291 HIS A O 1
ATOM 2216 N N . HIS A 1 292 ? 10.243 -7.206 -12.310 1.00 91.00 292 HIS A N 1
ATOM 2217 C CA . HIS A 1 292 ? 10.843 -8.531 -12.230 1.00 91.00 292 HIS A CA 1
ATOM 2218 C C . HIS A 1 292 ? 12.119 -8.478 -11.383 1.00 91.00 292 HIS A C 1
ATOM 2220 O O . HIS A 1 292 ? 12.919 -7.562 -11.555 1.00 91.00 292 HIS A O 1
ATOM 2226 N N . VAL A 1 293 ? 12.360 -9.469 -10.522 1.00 84.62 293 VAL A N 1
ATOM 2227 C CA . VAL A 1 293 ? 13.484 -9.438 -9.564 1.00 84.62 293 VAL A CA 1
ATOM 2228 C C . VAL A 1 293 ? 14.862 -9.359 -10.236 1.00 84.62 293 VAL A C 1
ATOM 2230 O O . VAL A 1 293 ? 15.760 -8.685 -9.735 1.00 84.62 293 VAL A O 1
ATOM 2233 N N . GLU A 1 294 ? 15.044 -9.991 -11.398 1.00 86.38 294 GLU A N 1
ATOM 2234 C CA . GLU A 1 294 ? 16.320 -9.951 -12.136 1.00 86.38 294 GLU A CA 1
ATOM 2235 C C . GLU A 1 294 ? 16.343 -8.911 -13.258 1.00 86.38 294 GLU A C 1
ATOM 2237 O O . GLU A 1 294 ? 17.400 -8.407 -13.640 1.00 86.38 294 GLU A O 1
ATOM 2242 N N . MET A 1 295 ? 15.176 -8.607 -13.829 1.00 87.38 295 MET A N 1
ATOM 2243 C CA . MET A 1 295 ? 15.095 -7.735 -14.999 1.00 87.38 295 MET A CA 1
ATOM 2244 C C . MET A 1 295 ? 14.678 -6.313 -14.659 1.00 87.38 295 MET A C 1
ATOM 2246 O O . MET A 1 295 ? 14.789 -5.467 -15.533 1.00 87.38 295 MET A O 1
ATOM 2250 N N . GLY A 1 296 ? 14.247 -5.999 -13.444 1.00 88.94 296 GLY A N 1
ATOM 2251 C CA . GLY A 1 296 ? 13.741 -4.675 -13.096 1.00 88.94 296 GLY A CA 1
ATOM 2252 C C . GLY A 1 296 ? 12.407 -4.352 -13.772 1.00 88.94 296 GLY A C 1
ATOM 2253 O O . GLY A 1 296 ? 11.605 -5.247 -14.055 1.00 88.94 296 GLY A O 1
ATOM 2254 N N . ALA A 1 297 ? 12.151 -3.062 -14.004 1.00 90.81 297 ALA A N 1
ATOM 2255 C CA . ALA A 1 297 ? 10.865 -2.596 -14.510 1.00 90.81 297 ALA A CA 1
ATOM 2256 C C . ALA A 1 297 ? 10.690 -2.805 -16.024 1.00 90.81 297 ALA A C 1
ATOM 2258 O O . ALA A 1 297 ? 11.536 -2.414 -16.834 1.00 90.81 297 ALA A O 1
ATOM 2259 N N . LEU A 1 298 ? 9.539 -3.344 -16.421 1.00 93.25 298 LEU A N 1
ATOM 2260 C CA . LEU A 1 298 ? 9.101 -3.485 -17.809 1.00 93.25 298 LEU A CA 1
ATOM 2261 C C . LEU A 1 298 ? 7.748 -2.796 -17.995 1.00 93.25 298 LEU A C 1
ATOM 2263 O O . LEU A 1 298 ? 6.882 -2.858 -17.128 1.00 93.25 298 LEU A O 1
ATOM 2267 N N . GLY A 1 299 ? 7.553 -2.155 -19.144 1.00 93.25 299 GLY A N 1
ATOM 2268 C CA . GLY A 1 299 ? 6.264 -1.591 -19.531 1.00 93.25 299 GLY A CA 1
ATOM 2269 C C . GLY A 1 299 ? 5.542 -2.525 -20.490 1.00 93.25 299 GLY A C 1
ATOM 2270 O O . GLY A 1 299 ? 6.005 -2.712 -21.611 1.00 93.25 299 GLY A O 1
ATOM 2271 N N . LEU A 1 300 ? 4.409 -3.095 -20.096 1.00 93.19 300 LEU A N 1
ATOM 2272 C CA . LEU A 1 300 ? 3.542 -3.848 -20.996 1.00 93.19 300 LEU A CA 1
ATOM 2273 C C . LEU A 1 300 ? 2.559 -2.898 -21.666 1.00 93.19 300 LEU A C 1
ATOM 2275 O O . LEU A 1 300 ? 1.724 -2.283 -21.004 1.00 93.19 300 LEU A O 1
ATOM 2279 N N . TRP A 1 301 ? 2.651 -2.802 -22.987 1.00 90.12 301 TRP A N 1
ATOM 2280 C CA . TRP A 1 301 ? 1.779 -1.962 -23.793 1.00 90.12 301 TRP A CA 1
ATOM 2281 C C . TRP A 1 301 ? 0.618 -2.763 -24.371 1.00 90.12 301 TRP A C 1
ATOM 2283 O O . TRP A 1 301 ? 0.824 -3.737 -25.104 1.00 90.12 301 TRP A O 1
ATOM 2293 N N . LEU A 1 302 ? -0.600 -2.307 -24.089 1.00 86.38 302 LEU A N 1
ATOM 2294 C CA . LEU A 1 302 ? -1.839 -2.910 -24.559 1.00 86.38 302 LEU A CA 1
ATOM 2295 C C . LEU A 1 302 ? -2.619 -1.886 -25.403 1.00 86.38 302 LEU A C 1
ATOM 2297 O O . LEU A 1 302 ? -3.104 -0.888 -24.863 1.00 86.38 302 LEU A O 1
ATOM 2301 N N . PRO A 1 303 ? -2.750 -2.111 -26.726 1.00 72.94 303 PRO A N 1
ATOM 2302 C CA . PRO A 1 303 ? -3.355 -1.149 -27.647 1.00 72.94 303 PRO A CA 1
ATOM 2303 C C . PRO A 1 303 ? -4.885 -1.111 -27.582 1.00 72.94 303 PRO A C 1
ATOM 2305 O O . PRO A 1 303 ? -5.492 -0.223 -28.163 1.00 72.94 303 PRO A O 1
ATOM 2308 N N . GLU A 1 304 ? -5.537 -2.063 -26.919 1.00 74.81 304 GLU A N 1
ATOM 2309 C CA . GLU A 1 304 ? -6.983 -2.028 -26.716 1.00 74.81 304 GLU A CA 1
ATOM 2310 C C . GLU A 1 304 ? -7.326 -2.615 -25.349 1.00 74.81 304 GLU A C 1
ATOM 2312 O O . GLU A 1 304 ? -6.900 -3.719 -25.005 1.00 74.81 304 GLU A O 1
ATOM 2317 N N . GLY A 1 305 ? -8.145 -1.884 -24.594 1.00 64.62 305 GLY A N 1
ATOM 2318 C CA . GLY A 1 305 ? -8.751 -2.368 -23.362 1.00 64.62 305 GLY A CA 1
ATOM 2319 C C . GLY A 1 305 ? -8.177 -1.727 -22.104 1.00 64.62 305 GLY A C 1
ATOM 2320 O O . GLY A 1 305 ? -6.971 -1.559 -21.949 1.00 64.62 305 GLY A O 1
ATOM 2321 N N . ARG A 1 306 ? -9.083 -1.407 -21.176 1.00 66.44 306 ARG A N 1
ATOM 2322 C CA . ARG A 1 306 ? -8.757 -1.064 -19.793 1.00 66.44 306 ARG A CA 1
ATOM 2323 C C . ARG A 1 306 ? -8.848 -2.335 -18.964 1.00 66.44 306 ARG A C 1
ATOM 2325 O O . ARG A 1 306 ? -9.948 -2.854 -18.767 1.00 66.44 306 ARG A O 1
ATOM 2332 N N . LEU A 1 307 ? -7.711 -2.826 -18.488 1.00 73.50 307 LEU A N 1
ATOM 2333 C CA . LEU A 1 307 ? -7.689 -3.923 -17.528 1.00 73.50 307 LEU A CA 1
ATOM 2334 C C . LEU A 1 307 ? -7.834 -3.349 -16.107 1.00 73.50 307 LEU A C 1
ATOM 2336 O O . LEU A 1 307 ? -7.191 -2.345 -15.794 1.00 73.50 307 LEU A O 1
ATOM 2340 N N . PRO A 1 308 ? -8.701 -3.919 -15.250 1.00 70.12 308 PRO A N 1
ATOM 2341 C CA . PRO A 1 308 ? -8.880 -3.464 -13.874 1.00 70.12 308 PRO A CA 1
ATOM 2342 C C . PRO A 1 308 ? -7.730 -3.987 -13.003 1.00 70.12 308 PRO A C 1
ATOM 2344 O O . PRO A 1 308 ? -7.916 -4.901 -12.207 1.00 70.12 308 PRO A O 1
ATOM 2347 N N . VAL A 1 309 ? -6.533 -3.441 -13.205 1.00 78.88 309 VAL A N 1
ATOM 2348 C CA . VAL A 1 309 ? -5.308 -3.868 -12.523 1.00 78.88 309 VAL A CA 1
ATOM 2349 C C . VAL A 1 309 ? -4.826 -2.741 -11.623 1.00 78.88 309 VAL A C 1
ATOM 2351 O O . VAL A 1 309 ? -4.805 -1.581 -12.033 1.00 78.88 309 VAL A O 1
ATOM 2354 N N . SER A 1 310 ? -4.418 -3.097 -10.409 1.00 79.25 310 SER A N 1
ATOM 2355 C CA . SER A 1 310 ? -3.823 -2.173 -9.440 1.00 79.25 310 SER A CA 1
ATOM 2356 C C . SER A 1 310 ? -2.421 -2.629 -9.030 1.00 79.25 310 SER A C 1
ATOM 2358 O O . SER A 1 310 ? -2.085 -3.802 -9.227 1.00 79.25 310 SER A O 1
ATOM 2360 N N . PRO A 1 311 ? -1.612 -1.737 -8.434 1.00 83.38 311 PRO A N 1
ATOM 2361 C CA . PRO A 1 311 ? -0.352 -2.119 -7.803 1.00 83.38 311 PRO A CA 1
ATOM 2362 C C . PRO A 1 311 ? -0.517 -3.328 -6.864 1.00 83.38 311 PRO A C 1
ATOM 2364 O O . PRO A 1 311 ? -1.555 -3.484 -6.218 1.00 83.38 311 PRO A O 1
ATOM 2367 N N . GLY A 1 312 ? 0.487 -4.203 -6.821 1.00 80.31 312 GLY A N 1
ATOM 2368 C CA . GLY A 1 312 ? 0.514 -5.409 -5.983 1.00 80.31 312 GLY A CA 1
ATOM 2369 C C . GLY A 1 312 ? -0.035 -6.685 -6.636 1.00 80.31 312 GLY A C 1
ATOM 2370 O O . GLY A 1 312 ? 0.191 -7.774 -6.113 1.00 80.31 312 GLY A O 1
ATOM 2371 N N . HIS A 1 313 ? -0.700 -6.604 -7.795 1.00 85.62 313 HIS A N 1
ATOM 2372 C CA . HIS A 1 313 ? -1.103 -7.812 -8.529 1.00 85.62 313 HIS A CA 1
ATOM 2373 C C . HIS A 1 313 ? 0.124 -8.566 -9.053 1.00 85.62 313 HIS A C 1
ATOM 2375 O O . HIS A 1 313 ? 1.085 -7.956 -9.515 1.00 85.62 313 HIS A O 1
ATOM 2381 N N . VAL A 1 314 ? 0.069 -9.894 -9.053 1.00 88.50 314 VAL A N 1
ATOM 2382 C CA . VAL A 1 314 ? 1.030 -10.742 -9.761 1.00 88.50 314 VAL A CA 1
ATOM 2383 C C . VAL A 1 314 ? 0.496 -11.004 -11.163 1.00 88.50 314 VAL A C 1
ATOM 2385 O O . VAL A 1 314 ? -0.635 -11.449 -11.333 1.00 88.50 314 VAL A O 1
ATOM 2388 N N . LEU A 1 315 ? 1.303 -10.714 -12.172 1.00 89.44 315 LEU A N 1
ATOM 2389 C CA . LEU A 1 315 ? 1.002 -10.917 -13.576 1.00 89.44 315 LEU A CA 1
ATOM 2390 C C . LEU A 1 315 ? 1.721 -12.162 -14.098 1.00 89.44 315 LEU A C 1
ATOM 2392 O O . LEU A 1 315 ? 2.937 -12.296 -13.964 1.00 89.44 315 LEU A O 1
ATOM 2396 N N . SER A 1 316 ? 0.973 -13.023 -14.780 1.00 88.88 316 SER A N 1
ATOM 2397 C CA . SER A 1 316 ? 1.521 -14.034 -15.679 1.00 88.88 316 SER A CA 1
ATOM 2398 C C . SER A 1 316 ? 1.240 -13.644 -17.126 1.00 88.88 316 SER A C 1
ATOM 2400 O O . SER A 1 316 ? 0.113 -13.293 -17.481 1.00 88.88 316 SER A O 1
ATOM 2402 N N . LEU A 1 317 ? 2.260 -13.730 -17.985 1.00 87.94 317 LEU A N 1
ATOM 2403 C CA . LEU A 1 317 ? 2.088 -13.498 -19.423 1.00 87.94 317 LEU A CA 1
ATOM 2404 C C . LEU A 1 317 ? 1.289 -14.617 -20.112 1.00 87.94 317 LEU A C 1
ATOM 2406 O O . LEU A 1 317 ? 0.812 -14.417 -21.230 1.00 87.94 317 LEU A O 1
ATOM 2410 N N . GLY A 1 318 ? 1.171 -15.784 -19.468 1.00 85.75 318 GLY A N 1
ATOM 2411 C CA . GLY A 1 318 ? 0.565 -16.976 -20.048 1.00 85.75 318 GLY A CA 1
ATOM 2412 C C . GLY A 1 318 ? 1.217 -17.405 -21.368 1.00 85.75 318 GLY A C 1
ATOM 2413 O O . GLY A 1 318 ? 2.322 -16.985 -21.729 1.00 85.75 318 GLY A O 1
ATOM 2414 N N . ASN A 1 319 ? 0.490 -18.228 -22.127 1.00 89.38 319 ASN A N 1
ATOM 2415 C CA . ASN A 1 319 ? 0.930 -18.731 -23.429 1.00 89.38 319 ASN A CA 1
ATOM 2416 C C . ASN A 1 319 ? 0.621 -17.715 -24.533 1.00 89.38 319 ASN A C 1
ATOM 2418 O O . ASN A 1 319 ? -0.354 -17.858 -25.273 1.00 89.38 319 ASN A O 1
ATOM 2422 N N . THR A 1 320 ? 1.463 -16.692 -24.649 1.00 91.81 320 THR A N 1
ATOM 2423 C CA . THR A 1 320 ? 1.338 -15.629 -25.653 1.00 91.81 320 THR A CA 1
ATOM 2424 C C . THR A 1 320 ? 2.663 -15.392 -26.378 1.00 91.81 320 THR A C 1
ATOM 2426 O O . THR A 1 320 ? 3.673 -16.062 -26.142 1.00 91.81 320 THR A O 1
ATOM 2429 N N . ARG A 1 321 ? 2.669 -14.441 -27.312 1.00 94.62 321 ARG A N 1
ATOM 2430 C CA . ARG A 1 321 ? 3.897 -13.950 -27.942 1.00 94.62 321 ARG A CA 1
ATOM 2431 C C . ARG A 1 321 ? 4.102 -12.483 -27.623 1.00 94.62 321 ARG A C 1
ATOM 2433 O O . ARG A 1 321 ? 3.145 -11.721 -27.508 1.00 94.62 321 ARG A O 1
ATOM 2440 N N . VAL A 1 322 ? 5.364 -12.091 -27.528 1.00 94.75 322 VAL A N 1
ATOM 2441 C CA . VAL A 1 322 ? 5.773 -10.734 -27.190 1.00 94.75 322 VAL A CA 1
ATOM 2442 C C . VAL A 1 322 ? 6.773 -10.171 -28.192 1.00 94.75 322 VAL A C 1
ATOM 2444 O O . VAL A 1 322 ? 7.517 -10.903 -28.853 1.00 94.75 322 VAL A O 1
ATOM 2447 N N . LYS A 1 323 ? 6.787 -8.844 -28.292 1.00 95.69 323 LYS A N 1
ATOM 2448 C CA . LYS A 1 323 ? 7.880 -8.062 -28.878 1.00 95.69 323 LYS A CA 1
ATOM 2449 C C . LYS A 1 323 ? 8.473 -7.177 -27.804 1.00 95.69 323 LYS A C 1
ATOM 2451 O O . LYS A 1 323 ? 7.737 -6.683 -26.958 1.00 95.69 323 LYS A O 1
ATOM 2456 N N . VAL A 1 324 ? 9.776 -6.944 -27.881 1.00 95.31 324 VAL A N 1
ATOM 2457 C CA . VAL A 1 324 ? 10.505 -6.142 -26.896 1.00 95.31 324 VAL A CA 1
ATOM 2458 C C . VAL A 1 324 ? 11.204 -5.006 -27.618 1.00 95.31 324 VAL A C 1
ATOM 2460 O O . VAL A 1 324 ? 12.001 -5.238 -28.526 1.00 95.31 324 VAL A O 1
ATOM 2463 N N . ALA A 1 325 ? 10.907 -3.778 -27.225 1.00 94.19 325 ALA A N 1
ATOM 2464 C CA . ALA A 1 325 ? 11.524 -2.575 -27.754 1.00 94.19 325 ALA A CA 1
ATOM 2465 C C . ALA A 1 325 ? 12.217 -1.798 -26.635 1.00 94.19 325 ALA A C 1
ATOM 2467 O O . ALA A 1 325 ? 11.882 -1.937 -25.457 1.00 94.19 325 ALA A O 1
ATOM 2468 N N . LYS A 1 326 ? 13.169 -0.940 -27.009 1.00 93.19 326 LYS A N 1
ATOM 2469 C CA . LYS A 1 326 ? 13.699 0.049 -26.067 1.00 93.19 326 LYS A CA 1
ATOM 2470 C C . LYS A 1 326 ? 12.597 1.055 -25.721 1.00 93.19 326 LYS A C 1
ATOM 2472 O O . LYS A 1 326 ? 11.853 1.447 -26.626 1.00 93.19 326 LYS A O 1
ATOM 2477 N N . PRO A 1 327 ? 12.494 1.480 -24.454 1.00 91.38 327 PRO A N 1
ATOM 2478 C CA . PRO A 1 327 ? 11.600 2.559 -24.073 1.00 91.38 327 PRO A CA 1
ATOM 2479 C C . PRO A 1 327 ? 12.073 3.858 -24.731 1.00 91.38 327 PRO A C 1
ATOM 2481 O O . PRO A 1 327 ? 13.256 4.020 -25.052 1.00 91.38 327 PRO A O 1
ATOM 2484 N N . THR A 1 328 ? 11.150 4.790 -24.947 1.00 90.69 328 THR A N 1
ATOM 2485 C CA . THR A 1 328 ? 11.548 6.161 -25.274 1.00 90.69 328 THR A CA 1
ATOM 2486 C C . THR A 1 328 ? 12.105 6.838 -24.022 1.00 90.69 328 THR A C 1
ATOM 2488 O O . THR A 1 328 ? 11.864 6.378 -22.904 1.00 90.69 328 THR A O 1
ATOM 2491 N N . VAL A 1 329 ? 12.838 7.939 -24.201 1.00 88.19 329 VAL A N 1
ATOM 2492 C CA . VAL A 1 329 ? 13.387 8.705 -23.070 1.00 88.19 329 VAL A CA 1
ATOM 2493 C C . VAL A 1 329 ? 12.260 9.190 -22.159 1.00 88.19 329 VAL A C 1
ATOM 2495 O O . VAL A 1 329 ? 12.400 9.148 -20.947 1.00 88.19 329 VAL A O 1
ATOM 2498 N N . GLU A 1 330 ? 11.120 9.577 -22.732 1.00 88.06 330 GLU A N 1
ATOM 2499 C CA . GLU A 1 330 ? 9.958 10.045 -21.980 1.00 88.06 330 GLU A CA 1
ATOM 2500 C C . GLU A 1 330 ? 9.359 8.941 -21.100 1.00 88.06 330 GLU A C 1
ATOM 2502 O O . GLU A 1 330 ? 9.095 9.182 -19.927 1.00 88.06 330 GLU A O 1
ATOM 2507 N N . LEU A 1 331 ? 9.181 7.725 -21.633 1.00 87.81 331 LEU A N 1
ATOM 2508 C CA . LEU A 1 331 ? 8.645 6.598 -20.859 1.00 87.81 331 LEU A CA 1
ATOM 2509 C C . LEU A 1 331 ? 9.621 6.123 -19.781 1.00 87.81 331 LEU A C 1
ATOM 2511 O O . LEU A 1 331 ? 9.200 5.760 -18.685 1.00 87.81 331 LEU A O 1
ATOM 2515 N N . GLN A 1 332 ? 10.917 6.130 -20.085 1.00 87.38 332 GLN A N 1
ATOM 2516 C CA . GLN A 1 332 ? 11.949 5.783 -19.116 1.00 87.38 332 GLN A CA 1
ATOM 2517 C C . GLN A 1 332 ? 12.021 6.821 -17.990 1.00 87.38 332 GLN A C 1
ATOM 2519 O O . GLN A 1 332 ? 12.091 6.455 -16.825 1.00 87.38 332 GLN A O 1
ATOM 2524 N N . ASP A 1 333 ? 11.935 8.109 -18.320 1.00 83.25 333 ASP A N 1
ATOM 2525 C CA . ASP A 1 333 ? 11.926 9.192 -17.336 1.00 83.25 333 ASP A CA 1
ATOM 2526 C C . ASP A 1 333 ? 10.660 9.204 -16.467 1.00 83.25 333 ASP A C 1
ATOM 2528 O O . ASP A 1 333 ? 10.720 9.624 -15.309 1.00 83.25 333 ASP A O 1
ATOM 2532 N N . ALA A 1 334 ? 9.521 8.793 -17.029 1.00 83.50 334 ALA A N 1
ATOM 2533 C CA . ALA A 1 334 ? 8.230 8.810 -16.349 1.00 83.50 334 ALA A CA 1
ATOM 2534 C C . ALA A 1 334 ? 7.984 7.569 -15.481 1.00 83.50 334 ALA A C 1
ATOM 2536 O O . ALA A 1 334 ? 7.348 7.687 -14.437 1.00 83.50 334 ALA A O 1
ATOM 2537 N N . HIS A 1 335 ? 8.464 6.394 -15.901 1.00 85.06 335 HIS A N 1
ATOM 2538 C CA . HIS A 1 335 ? 8.094 5.114 -15.283 1.00 85.06 335 HIS A CA 1
ATOM 2539 C C . HIS A 1 335 ? 9.281 4.213 -14.940 1.00 85.06 335 HIS A C 1
ATOM 2541 O O . HIS A 1 335 ? 9.063 3.068 -14.553 1.00 85.06 335 HIS A O 1
ATOM 2547 N N . SER A 1 336 ? 10.516 4.674 -15.153 1.00 86.12 336 SER A N 1
ATOM 2548 C CA . SER A 1 336 ? 11.741 3.913 -14.866 1.00 86.12 336 SER A CA 1
ATOM 2549 C C . SER A 1 336 ? 11.801 2.544 -15.569 1.00 86.12 336 SER A C 1
ATOM 2551 O O . SER A 1 336 ? 12.528 1.644 -15.157 1.00 86.12 336 SER A O 1
ATOM 2553 N N . ILE A 1 337 ? 11.052 2.367 -16.669 1.00 90.31 337 ILE A N 1
ATOM 2554 C CA . ILE A 1 337 ? 11.011 1.104 -17.415 1.00 90.31 337 ILE A CA 1
ATOM 2555 C C . ILE A 1 337 ? 12.272 0.906 -18.259 1.00 90.31 337 ILE A C 1
ATOM 2557 O O . ILE A 1 337 ? 12.784 1.835 -18.883 1.00 90.31 337 ILE A O 1
ATOM 2561 N N . ARG A 1 338 ? 12.726 -0.343 -18.364 1.00 91.44 338 ARG A N 1
ATOM 2562 C CA . ARG A 1 338 ? 13.896 -0.745 -19.168 1.00 91.44 338 ARG A CA 1
ATOM 2563 C C . ARG A 1 338 ? 13.554 -1.192 -20.575 1.00 91.44 338 ARG A C 1
ATOM 2565 O O . ARG A 1 338 ? 14.417 -1.226 -21.453 1.00 91.44 338 ARG A O 1
ATOM 2572 N N . GLY A 1 339 ? 12.311 -1.603 -20.777 1.00 92.69 339 GLY A N 1
ATOM 2573 C CA . GLY A 1 339 ? 11.838 -2.239 -21.994 1.00 92.69 339 GLY A CA 1
ATOM 2574 C C . GLY A 1 339 ? 10.344 -2.037 -22.148 1.00 92.69 339 GLY A C 1
ATOM 2575 O O . GLY A 1 339 ? 9.608 -2.055 -21.162 1.00 92.69 339 GLY A O 1
ATOM 2576 N N . LEU A 1 340 ? 9.908 -1.856 -23.390 1.00 94.25 340 LEU A N 1
ATOM 2577 C CA . LEU A 1 340 ? 8.501 -1.864 -23.754 1.00 94.25 340 LEU A CA 1
ATOM 2578 C C . LEU A 1 340 ? 8.161 -3.220 -24.370 1.00 94.25 340 LEU A C 1
ATOM 2580 O O . LEU A 1 340 ? 8.768 -3.628 -25.363 1.00 94.25 340 LEU A O 1
ATOM 2584 N N . VAL A 1 341 ? 7.192 -3.908 -23.784 1.00 94.50 341 VAL A N 1
ATOM 2585 C CA . VAL A 1 341 ? 6.742 -5.237 -24.177 1.00 94.50 341 VAL A CA 1
ATOM 2586 C C . VAL A 1 341 ? 5.365 -5.112 -24.815 1.00 94.50 341 VAL A C 1
ATOM 2588 O O . VAL A 1 341 ? 4.396 -4.757 -24.150 1.00 94.50 341 VAL A O 1
ATOM 2591 N N . ALA A 1 342 ? 5.262 -5.400 -26.109 1.00 92.88 342 ALA A N 1
ATOM 2592 C CA . ALA A 1 342 ? 3.964 -5.559 -26.757 1.00 92.88 342 ALA A CA 1
ATOM 2593 C C . ALA A 1 342 ? 3.517 -7.013 -26.614 1.00 92.88 342 ALA A C 1
ATOM 2595 O O . ALA A 1 342 ? 4.308 -7.918 -26.886 1.00 92.88 342 ALA A O 1
ATOM 2596 N N . VAL A 1 343 ? 2.262 -7.226 -26.227 1.00 90.81 343 VAL A N 1
ATOM 2597 C CA . VAL A 1 343 ? 1.656 -8.555 -26.065 1.00 90.81 343 VAL A CA 1
ATOM 2598 C C . VAL A 1 343 ? 0.728 -8.827 -27.246 1.00 90.81 343 VAL A C 1
ATOM 2600 O O . VAL A 1 343 ? -0.079 -7.971 -27.602 1.00 90.81 343 VAL A O 1
ATOM 2603 N N . GLU A 1 344 ? 0.861 -9.990 -27.885 1.00 90.75 344 GLU A N 1
ATOM 2604 C CA . GLU A 1 344 ? 0.060 -10.326 -29.067 1.00 90.75 344 GLU A CA 1
ATOM 2605 C C . GLU A 1 344 ? -1.393 -10.656 -28.713 1.00 90.75 344 GLU A C 1
ATOM 2607 O O . GLU A 1 344 ? -2.313 -10.125 -29.330 1.00 90.75 344 GLU A O 1
ATOM 2612 N N . ASP A 1 345 ? -1.588 -11.529 -27.726 1.00 88.88 345 ASP A N 1
ATOM 2613 C CA . ASP A 1 345 ? -2.900 -11.883 -27.191 1.00 88.88 345 ASP A CA 1
ATOM 2614 C C . ASP A 1 345 ? -2.979 -11.446 -25.729 1.00 88.88 345 ASP A C 1
ATOM 2616 O O . ASP A 1 345 ? -2.409 -12.089 -24.846 1.00 88.88 345 ASP A O 1
ATOM 2620 N N . SER A 1 346 ? -3.662 -10.328 -25.483 1.00 86.62 346 SER A N 1
ATOM 2621 C CA . SER A 1 346 ? -3.855 -9.776 -24.141 1.00 86.62 346 SER A CA 1
ATOM 2622 C C . SER A 1 346 ? -4.832 -10.592 -23.294 1.00 86.62 346 SER A C 1
ATOM 2624 O O . SER A 1 346 ? -4.825 -10.456 -22.074 1.00 86.62 346 SER A O 1
ATOM 2626 N N . SER A 1 347 ? -5.646 -11.462 -23.907 1.00 86.25 347 SER A N 1
ATOM 2627 C CA . SER A 1 347 ? -6.567 -12.343 -23.178 1.00 86.25 347 SER A CA 1
ATOM 2628 C C . SER A 1 347 ? -5.862 -13.514 -22.488 1.00 86.25 347 SER A C 1
ATOM 2630 O O . SER A 1 347 ? -6.455 -14.156 -21.625 1.00 86.25 347 SER A O 1
ATOM 2632 N N . ALA A 1 348 ? -4.596 -13.763 -22.840 1.00 86.94 348 ALA A N 1
ATOM 2633 C CA . ALA A 1 348 ? -3.735 -14.743 -22.188 1.00 86.94 348 ALA A CA 1
ATOM 2634 C C . ALA A 1 348 ? -3.100 -14.228 -20.884 1.00 86.94 348 ALA A C 1
ATOM 2636 O O . ALA A 1 348 ? -2.536 -15.029 -20.140 1.00 86.94 348 ALA A O 1
ATOM 2637 N N . LEU A 1 349 ? -3.174 -12.917 -20.618 1.00 88.12 349 LEU A N 1
ATOM 2638 C CA . LEU A 1 349 ? -2.654 -12.325 -19.389 1.00 88.12 349 LEU A CA 1
ATOM 2639 C C . LEU A 1 349 ? -3.530 -12.723 -18.203 1.00 88.12 349 LEU A C 1
ATOM 2641 O O . LEU A 1 349 ? -4.744 -12.512 -18.227 1.00 88.12 349 LEU A O 1
ATOM 2645 N N . ASP A 1 350 ? -2.895 -13.236 -17.156 1.00 87.00 350 ASP A N 1
ATOM 2646 C CA . ASP A 1 350 ? -3.563 -13.575 -15.905 1.00 87.00 350 ASP A CA 1
ATOM 2647 C C . ASP A 1 350 ? -3.053 -12.686 -14.772 1.00 87.00 350 ASP A C 1
ATOM 2649 O O . ASP A 1 350 ? -1.847 -12.481 -14.621 1.00 87.00 350 ASP A O 1
ATOM 2653 N N . PHE A 1 351 ? -3.982 -12.151 -13.984 1.00 85.25 351 PHE A N 1
ATOM 2654 C CA . PHE A 1 351 ? -3.693 -11.252 -12.872 1.00 85.25 351 PHE A CA 1
ATOM 2655 C C . PHE A 1 351 ? -4.175 -11.903 -11.586 1.00 85.25 351 PHE A C 1
ATOM 2657 O O . PHE A 1 351 ? -5.374 -12.015 -11.327 1.00 85.25 351 PHE A O 1
ATOM 2664 N N . ILE A 1 352 ? -3.217 -12.309 -10.767 1.00 82.69 352 ILE A N 1
ATOM 2665 C CA . ILE A 1 352 ? -3.449 -12.972 -9.497 1.00 82.69 352 ILE A CA 1
ATOM 2666 C C . ILE A 1 352 ? -3.290 -11.941 -8.390 1.00 82.69 352 ILE A C 1
ATOM 2668 O O . ILE A 1 352 ? -2.315 -11.194 -8.324 1.00 82.69 352 ILE A O 1
ATOM 2672 N N . VAL A 1 353 ? -4.265 -11.911 -7.495 1.00 71.69 353 VAL A N 1
ATOM 2673 C CA . VAL A 1 353 ? -4.199 -11.114 -6.273 1.00 71.69 353 VAL A CA 1
ATOM 2674 C C . VAL A 1 353 ? -3.553 -11.988 -5.210 1.00 71.69 353 VAL A C 1
ATOM 2676 O O . VAL A 1 353 ? -4.063 -13.076 -4.934 1.00 71.69 353 VAL A O 1
ATOM 2679 N N . ALA A 1 354 ? -2.464 -11.527 -4.599 1.00 63.16 354 ALA A N 1
ATOM 2680 C CA . ALA A 1 354 ? -1.929 -12.182 -3.414 1.00 63.16 354 ALA A CA 1
ATOM 2681 C C . ALA A 1 354 ? -2.972 -12.078 -2.288 1.00 63.16 354 ALA A C 1
ATOM 2683 O O . ALA A 1 354 ? -3.283 -10.996 -1.799 1.00 63.16 354 ALA A O 1
ATOM 2684 N N . THR A 1 355 ? -3.592 -13.199 -1.917 1.00 50.84 355 THR A N 1
ATOM 2685 C CA . THR A 1 355 ? -4.664 -13.221 -0.907 1.00 50.84 355 THR A CA 1
ATOM 2686 C C . THR A 1 355 ? -4.163 -13.001 0.518 1.00 50.84 355 THR A C 1
ATOM 2688 O O . THR A 1 355 ? -4.980 -12.763 1.401 1.00 50.84 355 THR A O 1
ATOM 2691 N N . GLU A 1 356 ? -2.851 -13.070 0.747 1.00 47.44 356 GLU A N 1
ATOM 2692 C CA . GLU A 1 356 ? -2.230 -12.815 2.054 1.00 47.44 356 GLU A CA 1
ATOM 2693 C C . GLU A 1 356 ? -2.421 -11.350 2.497 1.00 47.44 356 GLU A C 1
ATOM 2695 O O . GLU A 1 356 ? -2.644 -11.096 3.674 1.00 47.44 356 GLU A O 1
ATOM 2700 N N . ASP A 1 357 ? -2.538 -10.404 1.555 1.00 42.03 357 ASP A N 1
ATOM 2701 C CA . ASP A 1 357 ? -2.826 -8.987 1.842 1.00 42.03 357 ASP A CA 1
ATOM 2702 C C . ASP A 1 357 ? -4.317 -8.699 2.143 1.00 42.03 357 ASP A C 1
ATOM 2704 O O . ASP A 1 357 ? -4.698 -7.564 2.449 1.00 42.03 357 ASP A O 1
ATOM 2708 N N . MET A 1 358 ? -5.202 -9.699 2.012 1.00 39.66 358 MET A N 1
ATOM 2709 C CA . MET A 1 358 ? -6.662 -9.509 2.058 1.00 39.66 358 MET A CA 1
ATOM 2710 C C . MET A 1 358 ? -7.284 -9.729 3.437 1.00 39.66 358 MET A C 1
ATOM 2712 O O . MET A 1 358 ? -8.381 -9.221 3.684 1.00 39.66 358 MET A O 1
ATOM 2716 N N . THR A 1 359 ? -6.657 -10.514 4.314 1.00 36.44 359 THR A N 1
ATOM 2717 C CA . THR A 1 359 ? -7.305 -10.957 5.559 1.00 36.44 359 THR A CA 1
ATOM 2718 C C . THR A 1 359 ? -7.051 -10.043 6.747 1.00 36.44 359 THR A C 1
ATOM 2720 O O . THR A 1 359 ? -7.824 -10.112 7.698 1.00 36.44 359 THR A O 1
ATOM 2723 N N . GLY A 1 360 ? -6.053 -9.151 6.701 1.00 36.75 360 GLY A N 1
ATOM 2724 C CA . GLY A 1 360 ? -5.716 -8.301 7.852 1.00 36.75 360 GLY A CA 1
ATOM 2725 C C . GLY A 1 360 ? -5.481 -9.105 9.138 1.00 36.75 360 GLY A C 1
ATOM 2726 O O . GLY A 1 360 ? -5.670 -8.564 10.225 1.00 36.75 360 GLY A O 1
ATOM 2727 N N . G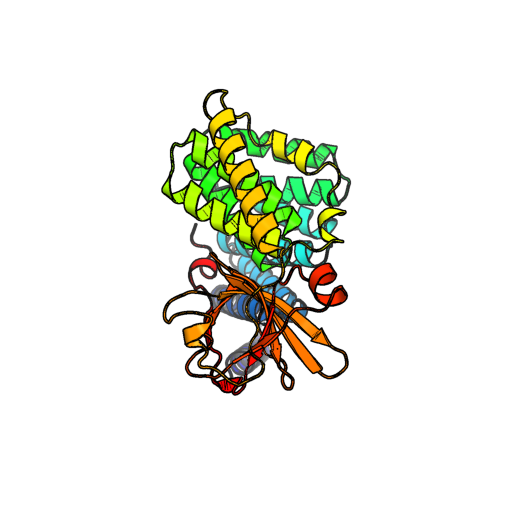LU A 1 361 ? -5.150 -10.393 8.997 1.00 28.53 361 GLU A N 1
ATOM 2728 C CA . GLU A 1 361 ? -4.737 -11.268 10.086 1.00 28.53 361 GLU A CA 1
ATOM 2729 C C . GLU A 1 361 ? -3.242 -11.047 10.299 1.00 28.53 361 GLU A C 1
ATOM 2731 O O . GLU A 1 361 ? -2.426 -11.805 9.789 1.00 28.53 361 GLU A O 1
ATOM 2736 N N . ASP A 1 362 ? -2.936 -9.979 11.031 1.00 33.78 362 ASP A N 1
ATOM 2737 C CA . ASP A 1 362 ? -1.761 -9.878 11.897 1.00 33.78 362 ASP A CA 1
ATOM 2738 C C . ASP A 1 362 ? -2.248 -9.617 13.329 1.00 33.78 362 ASP A C 1
ATOM 2740 O O . ASP A 1 362 ? -3.094 -8.700 13.508 1.00 33.78 362 ASP A O 1
#

Secondary structure (DSSP, 8-state):
-HHHHHHHHHHHHHHHHTTS-HHHHHHHHHHHHHHHHHHHHHHHHHHHHTT-HHHHHHHHHHHHHHHHHTT-HHHHHHHHHHHHHHHHTTT-HHHHHHHHHHHHHHHHHHT---HHHHHHHHHHHHHTT-HHHHHHHHHHHHHHHHH-HHHHHHHHHHHHHHHHHTT-HHHHHHHHHHHHHHHHHTT-HHHHHHHHHHHHHHHHH--TTGGGS-TTHHHHHTTT----HHHHHHHHHHHHHHHHHHHHHHSPPS--EEEEEEGGGTS-TTPPEEEEEEEE-TTS-EEEEEEETTTEEEEEEESS------TTPEEE--S-EEEEEPPPHHHHHHH--S-EEEES-GGG-EEE--GGGGS---